Protein AF-A0A7S3YWV5-F1 (afdb_monomer_lite)

Sequence (181 aa):
GDDGHAASSSSSSSFVLQLGRQEANAVLLLGESLVFQAMMQPINAQLRNLHTWGVWREKADDAKTLALPLFTVQPSDYVTRIGEHMLSLVQQLEPHMADDDPASPSSAKEEGGMHNEPLYWLDKVANKVLDTLTADIEKIDDFSDKGKRQMSADVSYLLNVMKALDVDTGEKVPKLMKMLE

Organism: NCBI:txid91324

Radius of gyration: 24.18 Å; chains: 1; bounding box: 50×36×88 Å

InterPro domains:
  IPR019335 Conserved oligomeric Golgi complex subunit 7 [PF10191] (16-180)
  IPR019335 Conserved oligomeric Golgi complex subunit 7 [PTHR21443] (26-180)

Foldseek 3Di:
DDDPPDPPVVVVVVVVVVVVVVVVVVVVVVVVVVVLCVLCVLLCVLLPLVLPDCQQQDADPDVVVVVDDLVVAAADPSLVSVLVSLVVLCVVCVVQQPPPPVPDPVPPPDPVDDPSHSLVSSQVNLLVSLVSLQVSLVSNPNGYLSNLSNVLNSVVVSVVSCVVSVHDNPPSVVVNNVSSD

pLDDT: mean 81.95, std 17.04, range [36.44, 98.31]

Secondary structure (DSSP, 8-state):
----SSHHHHHHHHHHHHHHHHHHHHHHHHHHHHHHHHHHHHHHHHTTTGGG-GGGTPPPS-TTGGGS-GGGSPPPHHHHHHHHHHHHHHHHHHHHHS---TTSGGGS--TT-----HHHHHHHHHHHHHHHHHHHHTT-TT--HHHHHHHHHHHHHHHHHHHHTT---TTHHHHHHHTT-

Structure (mmCIF, N/CA/C/O backbone):
data_AF-A0A7S3YWV5-F1
#
_entry.id   AF-A0A7S3YWV5-F1
#
loop_
_atom_site.group_PDB
_atom_site.id
_atom_site.type_symbol
_atom_site.label_atom_id
_atom_site.label_alt_id
_atom_site.label_comp_id
_atom_site.label_asym_id
_atom_site.label_entity_id
_atom_site.label_seq_id
_atom_site.pdbx_PDB_ins_code
_atom_site.Cartn_x
_atom_site.Cartn_y
_atom_site.Cartn_z
_atom_site.occupancy
_atom_site.B_iso_or_equiv
_atom_site.auth_seq_id
_atom_site.auth_comp_id
_atom_site.auth_asym_id
_atom_site.auth_atom_id
_atom_site.pdbx_PDB_model_num
ATOM 1 N N . GLY A 1 1 ? 29.424 23.813 -61.363 1.00 36.44 1 GLY A N 1
ATOM 2 C CA . GLY A 1 1 ? 29.019 22.659 -60.545 1.00 36.44 1 GLY A CA 1
ATOM 3 C C . GLY A 1 1 ? 29.813 22.709 -59.267 1.00 36.44 1 GLY A C 1
ATOM 4 O O . GLY A 1 1 ? 30.902 23.256 -59.305 1.00 36.44 1 GLY A O 1
ATOM 5 N N . ASP A 1 2 ? 29.360 22.202 -58.140 1.00 48.50 2 ASP A N 1
ATOM 6 C CA . ASP A 1 2 ? 28.066 21.652 -57.731 1.00 48.50 2 ASP A CA 1
ATOM 7 C C . ASP A 1 2 ? 28.254 21.373 -56.229 1.00 48.50 2 ASP A C 1
ATOM 9 O O . ASP A 1 2 ? 28.785 20.333 -55.872 1.00 48.50 2 ASP A O 1
ATOM 13 N N . ASP A 1 3 ? 27.940 22.345 -55.366 1.00 48.31 3 ASP A N 1
ATOM 14 C CA . ASP A 1 3 ? 28.150 22.256 -53.906 1.00 48.31 3 ASP A CA 1
ATOM 15 C C . ASP A 1 3 ? 26.838 22.530 -53.141 1.00 48.31 3 ASP A C 1
ATOM 17 O O . ASP A 1 3 ? 26.805 23.238 -52.136 1.00 48.31 3 ASP A O 1
ATOM 21 N N . GLY A 1 4 ? 25.708 22.023 -53.650 1.00 48.19 4 GLY A N 1
ATOM 22 C CA . GLY A 1 4 ? 24.369 22.357 -53.139 1.00 48.19 4 GLY A CA 1
ATOM 23 C C . GLY A 1 4 ? 23.571 21.225 -52.484 1.00 48.19 4 GLY A C 1
ATOM 24 O O . GLY A 1 4 ? 22.406 21.448 -52.163 1.00 48.19 4 GLY A O 1
ATOM 25 N N . HIS A 1 5 ? 24.102 20.006 -52.325 1.00 50.00 5 HIS A N 1
ATOM 26 C CA . HIS A 1 5 ? 23.267 18.826 -51.998 1.00 50.00 5 HIS A CA 1
ATOM 27 C C . HIS A 1 5 ? 23.553 18.112 -50.663 1.00 50.00 5 HIS A C 1
ATOM 29 O O . HIS A 1 5 ? 22.824 17.189 -50.310 1.00 50.00 5 HIS A O 1
ATOM 35 N N . ALA A 1 6 ? 24.537 18.541 -49.866 1.00 52.22 6 ALA A N 1
ATOM 36 C CA . ALA A 1 6 ? 24.908 17.823 -48.635 1.00 52.22 6 ALA A CA 1
ATOM 37 C C . ALA A 1 6 ? 24.159 18.262 -47.352 1.00 52.22 6 ALA A C 1
ATOM 39 O O . ALA A 1 6 ? 24.124 17.515 -46.377 1.00 52.22 6 ALA A O 1
ATOM 40 N N . ALA A 1 7 ? 23.548 19.453 -47.316 1.00 51.56 7 ALA A N 1
ATOM 41 C CA . ALA A 1 7 ? 22.997 20.013 -46.071 1.00 51.56 7 ALA A CA 1
ATOM 42 C C . ALA A 1 7 ? 21.567 19.537 -45.725 1.00 51.56 7 ALA A C 1
ATOM 44 O O . ALA A 1 7 ? 21.201 19.472 -44.551 1.00 51.56 7 ALA A O 1
ATOM 45 N N . SER A 1 8 ? 20.750 19.169 -46.717 1.00 53.62 8 SER A N 1
ATOM 46 C CA . SER A 1 8 ? 19.337 18.794 -46.524 1.00 53.62 8 SER A CA 1
ATOM 47 C C . SER A 1 8 ? 19.133 17.348 -46.046 1.00 53.62 8 SER A C 1
ATOM 49 O O . SER A 1 8 ? 18.167 17.057 -45.333 1.00 53.62 8 SER A O 1
ATOM 51 N N . SER A 1 9 ? 20.058 16.442 -46.375 1.00 55.47 9 SER A N 1
ATOM 52 C CA . SER A 1 9 ? 20.012 15.026 -45.978 1.00 55.47 9 SER A CA 1
ATOM 53 C C . SER A 1 9 ? 20.386 14.808 -44.505 1.00 55.47 9 SER A C 1
ATOM 55 O O . SER A 1 9 ? 19.787 13.960 -43.841 1.00 55.47 9 SER A O 1
ATOM 57 N N . SER A 1 10 ? 21.302 15.621 -43.967 1.00 57.91 10 SER A N 1
ATOM 58 C CA . SER A 1 10 ? 21.723 15.592 -42.557 1.00 57.91 10 SER A CA 1
ATOM 59 C C . SER A 1 10 ? 20.602 16.034 -41.604 1.00 57.91 10 SER A C 1
ATOM 61 O O . SER A 1 10 ? 20.311 15.351 -40.623 1.00 57.91 10 SER A O 1
ATOM 63 N N . SER A 1 11 ? 19.893 17.122 -41.933 1.00 61.94 11 SER A N 1
ATOM 64 C CA . SER A 1 11 ? 18.782 17.627 -41.112 1.00 61.94 11 SER A CA 1
ATOM 65 C C . SER A 1 11 ? 17.575 16.682 -41.109 1.00 61.94 11 SER A C 1
ATOM 67 O O . SER A 1 11 ? 16.984 16.454 -40.055 1.00 61.94 11 SER A O 1
ATOM 69 N N . SER A 1 12 ? 17.258 16.071 -42.255 1.00 64.38 12 SER A N 1
ATOM 70 C CA . SER A 1 12 ? 16.151 15.110 -42.365 1.00 64.38 12 SER A CA 1
ATOM 71 C C . SER A 1 12 ? 16.456 13.796 -41.638 1.00 64.38 12 SER A C 1
ATOM 73 O O . SER A 1 12 ? 15.596 13.266 -40.943 1.00 64.38 12 SER A O 1
ATOM 75 N N . SER A 1 13 ? 17.695 13.297 -41.730 1.00 65.56 13 SER A N 1
ATOM 76 C CA . SER A 1 13 ? 18.131 12.093 -41.004 1.00 65.56 13 SER A CA 1
ATOM 77 C C . SER A 1 13 ? 18.166 12.324 -39.492 1.00 65.56 13 SER A C 1
ATOM 79 O O . SER A 1 13 ? 17.700 11.480 -38.733 1.00 65.56 13 SER A O 1
ATOM 81 N N . SER A 1 14 ? 18.644 13.494 -39.054 1.00 72.44 14 SER A N 1
ATOM 82 C CA . SER A 1 14 ? 18.616 13.908 -37.646 1.00 72.44 14 SER A CA 1
ATOM 83 C C . SER A 1 14 ? 17.184 13.970 -37.100 1.00 72.44 14 SER A C 1
ATOM 85 O O . SER A 1 14 ? 16.907 13.435 -36.030 1.00 72.44 14 SER A O 1
ATOM 87 N N . PHE A 1 15 ? 16.244 14.522 -37.876 1.00 76.25 15 PHE A N 1
ATOM 88 C CA . PHE A 1 15 ? 14.828 14.571 -37.508 1.00 76.25 15 PHE A CA 1
ATOM 89 C C . PHE A 1 15 ? 14.182 13.178 -37.423 1.00 76.25 15 PHE A C 1
ATOM 91 O O . PHE A 1 15 ? 13.481 12.891 -36.457 1.00 76.25 15 PHE A O 1
ATOM 98 N N . VAL A 1 16 ? 14.440 12.288 -38.389 1.00 80.75 16 VAL A N 1
ATOM 99 C CA . VAL A 1 16 ? 13.911 10.910 -38.375 1.00 80.75 16 VAL A CA 1
ATOM 100 C C . VAL A 1 16 ? 14.456 10.114 -37.187 1.00 80.75 16 VAL A C 1
ATOM 102 O O . VAL A 1 16 ? 13.693 9.415 -36.524 1.00 80.75 16 VAL A O 1
ATOM 105 N N . LEU A 1 17 ? 15.747 10.249 -36.869 1.00 85.12 17 LEU A N 1
ATOM 106 C CA . LEU A 1 17 ? 16.345 9.612 -35.692 1.00 85.12 17 LEU A CA 1
ATOM 107 C C . LEU A 1 17 ? 15.804 10.200 -34.383 1.00 85.12 17 LEU A C 1
ATOM 109 O O . LEU A 1 17 ? 15.561 9.458 -33.434 1.00 85.12 17 LEU A O 1
ATOM 113 N N . GLN A 1 18 ? 15.562 11.512 -34.330 1.00 85.12 18 GLN A N 1
ATOM 114 C CA . GLN A 1 18 ? 14.954 12.164 -33.173 1.00 85.12 18 GLN A CA 1
ATOM 115 C C . GLN A 1 18 ? 13.512 11.695 -32.944 1.00 85.12 18 GLN A C 1
ATOM 117 O O . GLN A 1 18 ? 13.155 11.394 -31.805 1.00 85.12 18 GLN A O 1
ATOM 122 N N . LEU A 1 19 ? 12.708 11.596 -34.007 1.00 87.50 19 LEU A N 1
ATOM 123 C CA . LEU A 1 19 ? 11.349 11.059 -33.937 1.00 87.50 19 LEU A CA 1
ATOM 124 C C . LEU A 1 19 ? 11.365 9.587 -33.509 1.00 87.50 19 LEU A C 1
ATOM 126 O O . LEU A 1 19 ? 10.651 9.214 -32.586 1.00 87.50 19 LEU A O 1
ATOM 130 N N . GLY A 1 20 ? 12.235 8.767 -34.107 1.00 86.44 20 GLY A N 1
ATOM 131 C CA . GLY A 1 20 ? 12.405 7.366 -33.715 1.00 86.44 20 GLY A CA 1
ATOM 132 C C . GLY A 1 20 ? 12.775 7.207 -32.237 1.00 86.44 20 GLY A C 1
ATOM 133 O O . GLY A 1 20 ? 12.186 6.380 -31.545 1.00 86.44 20 GLY A O 1
ATOM 134 N N . ARG A 1 21 ? 13.684 8.045 -31.721 1.00 86.31 21 ARG A N 1
ATOM 135 C CA . ARG A 1 21 ? 14.036 8.074 -30.293 1.00 86.31 21 ARG A CA 1
ATOM 136 C C . ARG A 1 21 ? 12.849 8.475 -29.416 1.00 86.31 21 ARG A C 1
ATOM 138 O O . ARG A 1 21 ? 12.651 7.892 -2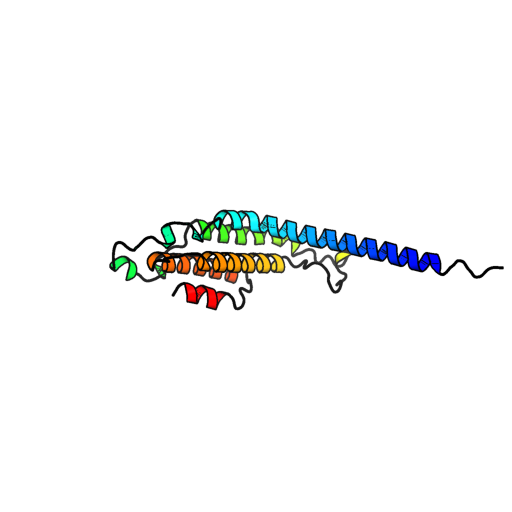8.357 1.00 86.31 21 ARG A O 1
ATOM 145 N N . GLN A 1 22 ? 12.064 9.463 -29.838 1.00 86.44 22 GLN A N 1
ATOM 146 C CA . GLN A 1 22 ? 10.885 9.904 -29.094 1.00 86.44 22 GLN A CA 1
ATOM 147 C C . GLN A 1 22 ? 9.833 8.793 -28.984 1.00 86.44 22 GLN A C 1
ATOM 149 O O . GLN A 1 22 ? 9.332 8.542 -27.890 1.00 86.44 22 GLN A O 1
ATOM 154 N N . GLU A 1 23 ? 9.535 8.108 -30.088 1.00 87.94 23 GLU A N 1
ATOM 155 C CA . GLU A 1 23 ? 8.579 6.996 -30.104 1.00 87.94 23 GLU A CA 1
ATOM 156 C C . GLU A 1 23 ? 9.089 5.798 -29.291 1.00 87.94 23 GLU A C 1
ATOM 158 O O . GLU A 1 23 ? 8.336 5.208 -28.519 1.00 87.94 23 GLU A O 1
ATOM 163 N N . ALA A 1 24 ? 10.384 5.473 -29.382 1.00 86.06 24 ALA A N 1
ATOM 164 C CA . ALA A 1 24 ? 10.992 4.432 -28.555 1.00 86.06 24 ALA A CA 1
ATOM 165 C C . ALA A 1 24 ? 10.857 4.746 -27.054 1.00 86.06 24 ALA A C 1
ATOM 167 O O . ALA A 1 24 ? 10.421 3.893 -26.283 1.00 86.06 24 ALA A O 1
ATOM 168 N N . ASN A 1 25 ? 11.130 5.990 -26.648 1.00 85.25 25 ASN A N 1
ATOM 169 C CA . ASN A 1 25 ? 10.944 6.430 -25.264 1.00 85.25 25 ASN A CA 1
ATOM 170 C C . ASN A 1 25 ? 9.477 6.344 -24.823 1.00 85.25 25 ASN A C 1
ATOM 172 O O . ASN A 1 25 ? 9.199 5.954 -23.691 1.00 85.25 25 ASN A O 1
ATOM 176 N N . ALA A 1 26 ? 8.527 6.666 -25.704 1.00 86.00 26 ALA A N 1
ATOM 177 C CA . ALA A 1 26 ? 7.107 6.519 -25.401 1.00 86.00 26 ALA A CA 1
ATOM 178 C C . ALA A 1 26 ? 6.730 5.050 -25.145 1.00 86.00 26 ALA A C 1
ATOM 180 O O . ALA A 1 26 ? 6.020 4.755 -24.183 1.00 86.00 26 ALA A O 1
ATOM 181 N N . VAL A 1 27 ? 7.243 4.120 -25.956 1.00 90.12 27 VAL A N 1
ATOM 182 C CA . VAL A 1 27 ? 7.042 2.676 -25.757 1.00 90.12 27 VAL A CA 1
ATOM 183 C C . VAL A 1 27 ? 7.662 2.202 -24.441 1.00 90.12 27 VAL A C 1
ATOM 185 O O . VAL A 1 27 ? 7.019 1.437 -23.723 1.00 90.12 27 VAL A O 1
ATOM 188 N N . LEU A 1 28 ? 8.856 2.684 -24.085 1.00 87.62 28 LEU A N 1
ATOM 189 C CA . LEU A 1 28 ? 9.501 2.361 -22.807 1.00 87.62 28 LEU A CA 1
ATOM 190 C C . LEU A 1 28 ? 8.642 2.802 -21.615 1.00 87.62 28 LEU A C 1
ATOM 192 O O . LEU A 1 28 ? 8.338 1.988 -20.745 1.00 87.62 28 LEU A O 1
ATOM 196 N N . LEU A 1 29 ? 8.153 4.045 -21.618 1.00 87.38 29 LEU A N 1
ATOM 197 C CA . LEU A 1 29 ? 7.278 4.565 -20.558 1.00 87.38 29 LEU A CA 1
ATOM 198 C C . LEU A 1 29 ? 5.952 3.792 -20.454 1.00 87.38 29 LEU A C 1
ATOM 200 O O . LEU A 1 29 ? 5.434 3.570 -19.355 1.00 87.38 29 LEU A O 1
ATOM 204 N N . LEU A 1 30 ? 5.388 3.359 -21.587 1.00 92.00 30 LEU A N 1
ATOM 205 C CA . LEU A 1 30 ? 4.200 2.501 -21.602 1.00 92.00 30 LEU A CA 1
ATOM 206 C C . LEU A 1 30 ? 4.495 1.119 -21.012 1.00 92.00 30 LEU A C 1
ATOM 208 O O . LEU A 1 30 ? 3.689 0.614 -20.231 1.00 92.00 30 LEU A O 1
ATOM 212 N N . GLY A 1 31 ? 5.646 0.534 -21.348 1.00 91.06 31 GLY A N 1
ATOM 213 C CA . GLY A 1 31 ? 6.120 -0.724 -20.778 1.00 91.06 31 GLY A CA 1
ATOM 214 C C . GLY A 1 31 ? 6.265 -0.637 -19.261 1.00 91.06 31 GLY A C 1
ATOM 215 O O . GLY A 1 31 ? 5.699 -1.459 -18.543 1.00 91.06 31 GLY A O 1
ATOM 216 N N . GLU A 1 32 ? 6.920 0.410 -18.759 1.00 88.88 32 GLU A N 1
ATOM 217 C CA . GLU A 1 32 ? 7.053 0.652 -17.321 1.00 88.88 32 GLU A CA 1
ATOM 218 C C . GLU A 1 32 ? 5.694 0.786 -16.620 1.00 88.88 32 GLU A C 1
ATOM 220 O O . GLU A 1 32 ? 5.470 0.220 -15.547 1.00 88.88 32 GLU A O 1
ATOM 225 N N . SER A 1 33 ? 4.765 1.533 -17.222 1.00 92.31 33 SER A N 1
ATOM 226 C CA . SER A 1 33 ? 3.418 1.697 -16.675 1.00 92.31 33 SER A CA 1
ATOM 227 C C . SER A 1 33 ? 2.666 0.369 -16.633 1.00 92.31 33 SER A C 1
ATOM 229 O O . SER A 1 33 ? 2.000 0.070 -15.642 1.00 92.31 33 SER A O 1
ATOM 231 N N . LEU A 1 34 ? 2.802 -0.460 -17.669 1.00 95.25 34 LEU A N 1
ATOM 232 C CA . LEU A 1 34 ? 2.168 -1.772 -17.732 1.00 95.25 34 LEU A CA 1
ATOM 233 C C . LEU A 1 34 ? 2.720 -2.723 -16.664 1.00 95.25 34 LEU A C 1
ATOM 235 O O . LEU A 1 34 ? 1.936 -3.364 -15.965 1.00 95.25 34 LEU A O 1
ATOM 239 N N . VAL A 1 35 ? 4.045 -2.777 -16.496 1.00 93.19 35 VAL A N 1
ATOM 240 C CA . VAL A 1 35 ? 4.701 -3.571 -15.443 1.00 93.19 35 VAL A CA 1
ATOM 241 C C . VAL A 1 35 ? 4.207 -3.128 -14.069 1.00 93.19 35 VAL A C 1
ATOM 243 O O . VAL A 1 35 ? 3.748 -3.954 -13.278 1.00 93.19 35 VAL A O 1
ATOM 246 N N . PHE A 1 36 ? 4.192 -1.817 -13.816 1.00 95.00 36 PHE A N 1
ATOM 247 C CA . PHE A 1 36 ? 3.668 -1.265 -12.571 1.00 95.00 36 PHE A CA 1
ATOM 248 C C . PHE A 1 36 ? 2.213 -1.676 -12.313 1.00 95.00 36 PHE A C 1
ATOM 250 O O . PHE A 1 36 ? 1.856 -2.105 -11.215 1.00 95.00 36 PHE A O 1
ATOM 257 N N . GLN A 1 37 ? 1.355 -1.538 -13.326 1.00 96.12 37 GLN A N 1
ATOM 258 C CA . GLN A 1 37 ? -0.062 -1.878 -13.229 1.00 96.12 37 GLN A CA 1
ATOM 259 C C . GLN A 1 37 ? -0.266 -3.366 -12.951 1.00 96.12 37 GLN A C 1
ATOM 261 O O . GLN A 1 37 ? -1.123 -3.709 -12.137 1.00 96.12 37 GLN A O 1
ATOM 266 N N . ALA A 1 38 ? 0.529 -4.235 -13.580 1.00 96.25 38 ALA A N 1
ATOM 267 C CA . ALA A 1 38 ? 0.500 -5.670 -13.337 1.00 96.25 38 ALA A CA 1
ATOM 268 C C . ALA A 1 38 ? 0.883 -6.000 -11.886 1.00 96.25 38 ALA A C 1
ATOM 270 O O . ALA A 1 38 ? 0.140 -6.712 -11.212 1.00 96.25 38 ALA A O 1
ATOM 271 N N . MET A 1 39 ? 1.968 -5.411 -11.368 1.00 97.00 39 MET A N 1
ATOM 272 C CA . MET A 1 39 ? 2.391 -5.582 -9.970 1.00 97.00 39 MET A CA 1
ATOM 273 C C . MET A 1 39 ? 1.333 -5.088 -8.976 1.00 97.00 39 MET A C 1
ATOM 275 O O . MET A 1 39 ? 1.092 -5.729 -7.953 1.00 97.00 39 MET A O 1
ATOM 279 N N . MET A 1 40 ? 0.673 -3.969 -9.287 1.00 97.81 40 MET A N 1
ATOM 280 C CA . MET A 1 40 ? -0.367 -3.370 -8.449 1.00 97.81 40 MET A CA 1
ATOM 281 C C . MET A 1 40 ? -1.722 -4.080 -8.536 1.00 97.81 40 MET A C 1
ATOM 283 O O . MET A 1 40 ? -2.579 -3.837 -7.687 1.00 97.81 40 MET A O 1
ATOM 287 N N . GLN A 1 41 ? -1.970 -4.928 -9.537 1.00 97.50 41 GLN A N 1
ATOM 288 C CA . GLN A 1 41 ? -3.301 -5.497 -9.769 1.00 97.50 41 GLN A CA 1
ATOM 289 C C . GLN A 1 41 ? -3.817 -6.324 -8.572 1.00 97.50 41 GLN A C 1
ATOM 291 O O . GLN A 1 41 ? -4.946 -6.054 -8.141 1.00 97.50 41 GLN A O 1
ATOM 296 N N . PRO A 1 42 ? -3.037 -7.250 -7.973 1.00 97.62 42 PRO A N 1
ATOM 297 C CA . PRO A 1 42 ? -3.508 -8.038 -6.832 1.00 97.62 42 PRO A CA 1
ATOM 298 C C . PRO A 1 42 ? -3.774 -7.174 -5.596 1.00 97.62 42 PRO A C 1
ATOM 300 O O . PRO A 1 42 ? -4.765 -7.374 -4.895 1.00 97.62 42 PRO A O 1
ATOM 303 N N . ILE A 1 43 ? -2.940 -6.155 -5.378 1.00 97.75 43 ILE A N 1
ATOM 304 C CA . ILE A 1 43 ? -3.078 -5.186 -4.286 1.00 97.75 43 ILE A CA 1
ATOM 305 C C . ILE A 1 43 ? -4.363 -4.370 -4.463 1.00 97.75 43 ILE A C 1
ATOM 307 O O . ILE A 1 43 ? -5.179 -4.280 -3.548 1.00 97.75 43 ILE A O 1
ATOM 311 N N . ASN A 1 44 ? -4.589 -3.823 -5.660 1.00 97.25 44 ASN A N 1
ATOM 312 C CA . ASN A 1 44 ? -5.790 -3.050 -5.982 1.00 97.25 44 ASN A CA 1
ATOM 313 C C . ASN A 1 44 ? -7.070 -3.879 -5.820 1.00 97.25 44 ASN A C 1
ATOM 315 O O . ASN A 1 44 ? -8.128 -3.331 -5.518 1.00 97.25 44 ASN A O 1
ATOM 319 N N . ALA A 1 45 ? -6.997 -5.196 -6.028 1.00 96.94 45 ALA A N 1
ATOM 320 C CA . ALA A 1 45 ? -8.116 -6.087 -5.762 1.00 96.94 45 ALA A CA 1
ATOM 321 C C . ALA A 1 45 ? -8.425 -6.197 -4.259 1.00 96.94 45 ALA A C 1
ATOM 323 O O . ALA A 1 45 ? -9.602 -6.169 -3.903 1.00 96.94 45 ALA A O 1
ATOM 324 N N . GLN A 1 46 ? -7.406 -6.263 -3.390 1.00 97.44 46 GLN A N 1
ATOM 325 C CA . GLN A 1 46 ? -7.596 -6.280 -1.931 1.00 97.44 46 GLN A CA 1
ATOM 326 C C . GLN A 1 46 ? -8.093 -4.932 -1.390 1.00 97.44 46 GLN A C 1
ATOM 328 O O . GLN A 1 46 ? -8.942 -4.910 -0.508 1.00 97.44 46 GLN A O 1
ATOM 333 N N . LEU A 1 47 ? -7.610 -3.808 -1.929 1.00 95.94 47 LEU A N 1
ATOM 334 C CA . LEU A 1 47 ? -7.978 -2.455 -1.477 1.00 95.94 47 LEU A CA 1
ATOM 335 C C . LEU A 1 47 ? -9.272 -1.919 -2.109 1.00 95.94 47 LEU A C 1
ATOM 337 O O . LEU A 1 47 ? -9.665 -0.778 -1.870 1.00 95.94 47 LEU A O 1
ATOM 341 N N . ARG A 1 48 ? -9.946 -2.709 -2.950 1.00 95.31 48 ARG A N 1
ATOM 342 C CA . ARG A 1 48 ? -11.088 -2.228 -3.729 1.00 95.31 48 ARG A CA 1
ATOM 343 C C . ARG A 1 48 ? -12.208 -1.724 -2.818 1.00 95.31 48 ARG A C 1
ATOM 345 O O . ARG A 1 48 ? -12.826 -2.495 -2.085 1.00 95.31 48 ARG A O 1
ATOM 352 N N . ASN A 1 49 ? -12.530 -0.439 -2.971 1.00 93.81 49 ASN A N 1
ATOM 353 C CA . ASN A 1 49 ? -13.575 0.249 -2.213 1.00 93.81 49 ASN A CA 1
ATOM 354 C C . ASN A 1 49 ? -13.403 0.085 -0.696 1.00 93.81 49 ASN A C 1
ATOM 356 O O . ASN A 1 49 ? -14.401 -0.028 0.017 1.00 93.81 49 ASN A O 1
ATOM 360 N N . LEU A 1 50 ? -12.161 0.060 -0.203 1.00 95.56 50 LEU A N 1
ATOM 361 C CA . LEU A 1 50 ? -11.864 -0.173 1.209 1.00 95.56 50 LEU A CA 1
ATOM 362 C C . LEU A 1 50 ? -12.656 0.768 2.126 1.00 95.56 50 LEU A C 1
ATOM 364 O O . LEU A 1 50 ? -13.224 0.324 3.119 1.00 95.56 50 LEU A O 1
ATOM 368 N N . HIS A 1 51 ? -12.802 2.037 1.741 1.00 95.19 51 HIS A N 1
ATOM 369 C CA . HIS A 1 51 ? -13.546 3.044 2.502 1.00 95.19 51 HIS A CA 1
ATOM 370 C C . HIS A 1 51 ? -15.046 2.736 2.697 1.00 95.19 51 HIS A C 1
ATOM 372 O O . HIS A 1 51 ? -15.704 3.324 3.557 1.00 95.19 51 HIS A O 1
ATOM 378 N N . THR A 1 52 ? -15.604 1.813 1.906 1.00 95.44 52 THR A N 1
ATOM 379 C CA . THR A 1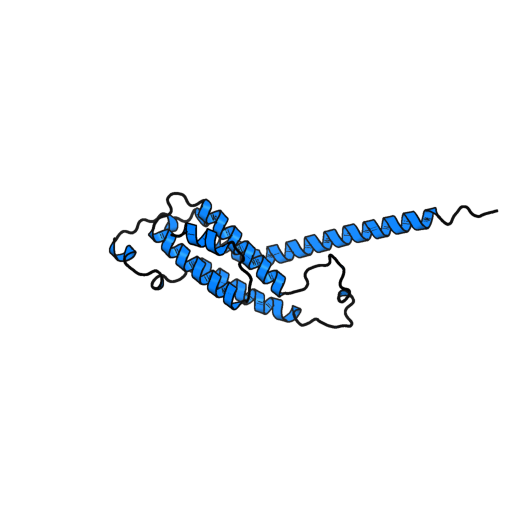 52 ? -17.020 1.412 1.968 1.00 95.44 52 THR A CA 1
ATOM 380 C C . THR A 1 52 ? -17.281 0.238 2.911 1.00 95.44 52 THR A C 1
ATOM 382 O O . THR A 1 52 ? -18.440 -0.098 3.155 1.00 95.44 52 THR A O 1
ATOM 385 N N . TRP A 1 53 ? -16.241 -0.417 3.437 1.00 94.88 53 TRP A N 1
ATOM 386 C CA . TRP A 1 53 ? -16.426 -1.609 4.260 1.00 94.88 53 TRP A CA 1
ATOM 387 C C . TRP A 1 53 ? -17.016 -1.251 5.628 1.00 94.88 53 TRP A C 1
ATOM 389 O O . TRP A 1 53 ? -16.513 -0.385 6.342 1.00 94.88 53 TRP A O 1
ATOM 399 N N . GLY A 1 54 ? -18.078 -1.961 6.021 1.00 91.44 54 GLY A N 1
ATOM 400 C CA . GLY A 1 54 ? -18.815 -1.672 7.256 1.00 91.44 54 GLY A CA 1
ATOM 401 C C . GLY A 1 54 ? -17.996 -1.841 8.539 1.00 91.44 54 GLY A C 1
ATOM 402 O O . GLY A 1 54 ? -18.293 -1.183 9.533 1.00 91.44 54 GLY A O 1
ATOM 403 N N . VAL A 1 55 ? -16.934 -2.656 8.508 1.00 90.50 55 VAL A N 1
ATOM 404 C CA . VAL A 1 55 ? -16.053 -2.918 9.661 1.00 90.50 55 VAL A CA 1
ATOM 405 C C . VAL A 1 55 ? -15.410 -1.643 10.223 1.00 90.50 55 VAL A C 1
ATOM 407 O O . VAL A 1 55 ? -15.188 -1.546 11.426 1.00 90.50 55 VAL A O 1
ATOM 410 N N . TRP A 1 56 ? -15.191 -0.620 9.388 1.00 93.81 56 TRP A N 1
ATOM 411 C CA . TRP A 1 56 ? -14.620 0.660 9.821 1.00 93.81 56 TRP A CA 1
ATOM 412 C C . TRP A 1 56 ? -15.606 1.537 10.596 1.00 93.81 56 TRP A C 1
ATOM 414 O O . TRP A 1 56 ? -15.191 2.426 11.333 1.00 93.81 56 TRP A O 1
ATOM 424 N N . ARG A 1 57 ? -16.910 1.294 10.435 1.00 91.62 57 ARG A N 1
ATOM 425 C CA . ARG A 1 57 ? -18.000 2.069 11.054 1.00 91.62 57 ARG A CA 1
ATOM 426 C C . ARG A 1 57 ? -18.695 1.298 12.176 1.00 91.62 57 ARG A C 1
ATOM 428 O O . ARG A 1 57 ? -19.562 1.833 12.865 1.00 91.62 57 ARG A O 1
ATOM 435 N N . GLU A 1 58 ? -18.328 0.033 12.366 1.00 86.38 58 GLU A N 1
ATOM 436 C CA . GLU A 1 58 ? -18.888 -0.819 13.403 1.00 86.38 58 GLU A CA 1
ATOM 437 C C . GLU A 1 58 ? -18.518 -0.265 14.783 1.00 86.38 58 GLU A C 1
ATOM 439 O O . GLU A 1 58 ? -17.344 -0.036 15.094 1.00 86.38 58 GLU A O 1
ATOM 444 N N . LYS A 1 59 ? -19.528 -0.016 15.617 1.00 80.38 59 LYS A N 1
ATOM 445 C CA . LYS A 1 59 ? -19.317 0.462 16.984 1.00 80.38 59 LYS A CA 1
ATOM 446 C C . LYS A 1 59 ? -18.860 -0.704 17.856 1.00 80.38 59 LYS A C 1
ATOM 448 O O . LYS A 1 59 ? -19.277 -1.839 17.655 1.00 80.38 59 LYS A O 1
ATOM 453 N N . ALA A 1 60 ? -17.990 -0.427 18.822 1.00 69.50 60 ALA A N 1
ATOM 454 C CA . ALA A 1 60 ? -17.644 -1.426 19.822 1.00 69.50 60 ALA A CA 1
ATOM 455 C C . ALA A 1 60 ? -18.865 -1.683 20.721 1.00 69.50 60 ALA A C 1
ATOM 457 O O . ALA A 1 60 ? -19.365 -0.744 21.337 1.00 69.50 60 ALA A O 1
ATOM 458 N N . ASP A 1 61 ? -19.311 -2.938 20.815 1.00 65.19 61 ASP A N 1
ATOM 459 C CA . ASP A 1 61 ? -20.407 -3.329 21.718 1.00 65.19 61 ASP A CA 1
ATOM 460 C C . ASP A 1 61 ? -19.998 -3.266 23.202 1.00 65.19 61 ASP A C 1
ATOM 462 O O . ASP A 1 61 ? -20.854 -3.150 24.073 1.00 65.19 61 ASP A O 1
ATOM 466 N N . ASP A 1 62 ? -18.692 -3.270 23.505 1.00 61.03 62 ASP A N 1
ATOM 467 C CA . ASP A 1 62 ? -18.182 -3.304 24.876 1.00 61.03 62 ASP A CA 1
ATOM 468 C C . ASP A 1 62 ? -16.987 -2.370 25.102 1.00 61.03 62 ASP A C 1
ATOM 470 O O . ASP A 1 62 ? -15.933 -2.512 24.475 1.00 61.03 62 ASP A O 1
ATOM 474 N N . ALA A 1 63 ? -17.075 -1.511 26.123 1.00 60.78 63 ALA A N 1
ATOM 475 C CA . ALA A 1 63 ? -15.970 -0.658 26.584 1.00 60.78 63 ALA A CA 1
ATOM 476 C C . ALA A 1 63 ? -14.696 -1.450 26.958 1.00 60.78 63 ALA A C 1
ATOM 478 O O . ALA A 1 63 ? -13.589 -0.918 26.906 1.00 60.78 63 ALA A O 1
ATOM 479 N N . LYS A 1 64 ? -14.829 -2.743 27.289 1.00 60.50 64 LYS A N 1
ATOM 480 C CA . LYS A 1 64 ? -13.697 -3.643 27.568 1.00 60.50 64 LYS A CA 1
ATOM 481 C C . LYS A 1 64 ? -12.868 -3.964 26.325 1.00 60.50 64 LYS A C 1
ATOM 483 O O . LYS A 1 64 ? -11.654 -4.089 26.441 1.00 60.50 64 LYS A O 1
ATOM 488 N N . THR A 1 65 ? -13.485 -4.049 25.146 1.00 60.38 65 THR A N 1
ATOM 489 C CA . THR A 1 65 ? -12.747 -4.270 23.887 1.00 60.38 65 THR A CA 1
ATOM 490 C C . THR A 1 65 ? -11.913 -3.047 23.507 1.00 60.38 65 THR A C 1
ATOM 492 O O . THR A 1 65 ? -10.794 -3.186 23.020 1.00 60.38 65 THR A O 1
ATOM 495 N N . LEU A 1 66 ? -12.388 -1.848 23.861 1.00 61.91 66 LEU A N 1
ATOM 496 C CA . LEU A 1 66 ? -11.627 -0.605 23.744 1.00 61.91 66 LEU A CA 1
ATOM 497 C C . LEU A 1 66 ? -10.557 -0.434 24.846 1.00 61.91 66 LEU 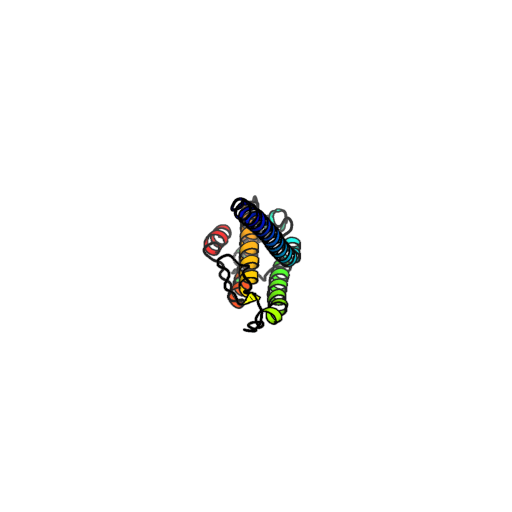A C 1
ATOM 499 O O . LEU A 1 66 ? -9.694 0.433 24.738 1.00 61.91 66 LEU A O 1
ATOM 503 N N . ALA A 1 67 ? -10.539 -1.252 25.894 1.00 62.53 67 ALA A N 1
ATOM 504 C CA . ALA A 1 67 ? -9.466 -1.217 26.893 1.00 62.53 67 ALA A CA 1
ATOM 505 C C . ALA A 1 67 ? -8.274 -2.116 26.518 1.00 62.53 67 ALA A C 1
ATOM 507 O O . ALA A 1 67 ? -7.226 -2.043 27.160 1.00 62.53 67 ALA A O 1
ATOM 508 N N . LEU A 1 68 ? -8.421 -2.962 25.490 1.00 66.19 68 LEU A N 1
ATOM 509 C CA . LEU A 1 68 ? -7.348 -3.845 25.057 1.00 66.19 68 LEU A CA 1
ATOM 510 C C . LEU A 1 68 ? -6.279 -3.068 24.271 1.00 66.19 68 LEU A C 1
ATOM 512 O O . LEU A 1 68 ? -6.618 -2.223 23.433 1.00 66.19 68 LEU A O 1
ATOM 516 N N . PRO A 1 69 ? -4.991 -3.349 24.513 1.00 65.88 69 PRO A N 1
ATOM 517 C CA . PRO A 1 69 ? -3.905 -2.743 23.755 1.00 65.88 69 PRO A CA 1
ATOM 518 C C . PRO A 1 69 ? -3.919 -3.156 22.276 1.00 65.88 69 PRO A C 1
ATOM 520 O O . PRO A 1 69 ? -4.280 -4.291 21.958 1.00 65.88 69 PRO A O 1
ATOM 523 N N . LEU A 1 70 ? -3.436 -2.285 21.377 1.00 62.44 70 LEU A N 1
ATOM 524 C CA . LEU A 1 70 ? -3.371 -2.559 19.929 1.00 62.44 70 LEU A CA 1
ATOM 525 C C . LEU A 1 70 ? -2.621 -3.851 19.577 1.00 62.44 70 LEU A C 1
ATOM 527 O O . LEU A 1 70 ? -2.998 -4.520 18.627 1.00 62.44 70 LEU A O 1
ATOM 531 N N . PHE A 1 71 ? -1.607 -4.243 20.354 1.00 61.38 71 PHE A N 1
ATOM 532 C CA . PHE A 1 71 ? -0.836 -5.469 20.106 1.00 61.38 71 PHE A CA 1
ATOM 533 C C . PHE A 1 71 ? -1.651 -6.767 20.231 1.00 61.38 71 PHE A C 1
ATOM 535 O O . PHE A 1 71 ? -1.162 -7.838 19.882 1.00 61.38 71 PHE A O 1
ATOM 542 N N . THR A 1 72 ? -2.884 -6.694 20.737 1.00 71.75 72 THR A N 1
ATOM 543 C CA . THR A 1 72 ? -3.814 -7.834 20.758 1.00 71.75 72 THR A CA 1
ATOM 544 C C . THR A 1 72 ? -4.569 -8.007 19.440 1.00 71.75 72 THR A C 1
ATOM 546 O O . THR A 1 72 ? -5.086 -9.091 19.173 1.00 71.75 72 THR A O 1
ATOM 549 N N . VAL A 1 73 ? -4.610 -6.966 18.605 1.00 83.94 73 VAL A N 1
ATOM 550 C CA . VAL A 1 73 ? -5.309 -6.959 17.322 1.00 83.94 73 VAL A CA 1
ATOM 551 C C . VAL A 1 73 ? -4.395 -7.559 16.258 1.00 83.94 73 VAL A C 1
ATOM 553 O O . VAL A 1 73 ? -3.282 -7.086 16.039 1.00 83.94 73 VAL A O 1
ATOM 556 N N . GLN A 1 74 ? -4.858 -8.631 15.621 1.00 91.06 74 GLN A N 1
ATOM 557 C CA . GLN A 1 74 ? -4.154 -9.250 14.501 1.00 91.06 74 GLN A CA 1
ATOM 558 C C . GLN A 1 74 ? -4.457 -8.494 13.200 1.00 91.06 74 GLN A C 1
ATOM 560 O O . GLN A 1 74 ? -5.555 -7.944 13.070 1.00 91.06 74 GLN A O 1
ATOM 565 N N . PRO A 1 75 ? -3.516 -8.471 12.239 1.00 94.88 75 PRO A N 1
ATOM 566 C CA . PRO A 1 75 ? -3.770 -7.889 10.930 1.00 94.88 75 PRO A CA 1
ATOM 567 C C . PRO A 1 75 ? -4.883 -8.649 10.198 1.00 94.88 75 PRO A C 1
ATOM 569 O O . PRO A 1 75 ? -4.956 -9.877 10.252 1.00 94.88 75 PRO A O 1
ATOM 572 N N . SER A 1 76 ? -5.735 -7.910 9.496 1.00 95.62 76 SER A N 1
ATOM 573 C CA . SER A 1 76 ? -6.826 -8.441 8.681 1.00 95.62 76 SER A CA 1
ATOM 574 C C . SER A 1 76 ? -6.321 -9.253 7.476 1.00 95.62 76 SER A C 1
ATOM 576 O O . SER A 1 76 ? -5.290 -8.945 6.880 1.00 95.62 76 SER A O 1
ATOM 578 N N . ASP A 1 77 ? -7.110 -10.223 7.008 1.00 96.81 77 ASP A N 1
ATOM 579 C CA . ASP A 1 77 ? -6.735 -11.093 5.877 1.00 96.81 77 ASP A CA 1
ATOM 580 C C . ASP A 1 77 ? -6.383 -10.341 4.580 1.00 96.81 77 ASP A C 1
ATOM 582 O O . ASP A 1 77 ? -5.546 -10.784 3.794 1.00 96.81 77 ASP A O 1
ATOM 586 N N . TYR A 1 78 ? -7.038 -9.209 4.303 1.00 97.31 78 TYR A N 1
ATOM 587 C CA . TYR A 1 78 ? -6.750 -8.443 3.086 1.00 97.31 78 TYR A CA 1
ATOM 588 C C . TYR A 1 78 ? -5.332 -7.861 3.119 1.00 97.31 78 TYR A C 1
ATOM 590 O O . TYR A 1 78 ? -4.670 -7.788 2.085 1.00 97.31 78 TYR A O 1
ATOM 598 N N . VAL A 1 79 ? -4.865 -7.455 4.304 1.00 97.12 79 VAL A N 1
ATOM 599 C CA . VAL A 1 79 ? -3.580 -6.785 4.462 1.00 97.12 79 VAL A CA 1
ATOM 600 C C . VAL A 1 79 ? -2.433 -7.790 4.524 1.00 97.12 79 VAL A C 1
ATOM 602 O O . VAL A 1 79 ? -1.369 -7.534 3.960 1.00 97.12 79 VAL A O 1
ATOM 605 N N . THR A 1 80 ? -2.667 -8.973 5.100 1.00 97.75 80 THR A N 1
ATOM 606 C CA . THR A 1 80 ? -1.703 -10.080 5.057 1.00 97.75 80 THR A CA 1
ATOM 607 C C . THR A 1 80 ? -1.471 -10.545 3.623 1.00 97.75 80 THR A C 1
ATOM 609 O O . THR A 1 80 ? -0.322 -10.661 3.209 1.00 97.75 80 THR A O 1
ATOM 612 N N . ARG A 1 81 ? -2.527 -10.657 2.804 1.00 98.31 81 ARG A N 1
ATOM 613 C CA . ARG A 1 81 ? -2.410 -10.957 1.363 1.00 98.31 81 ARG A CA 1
ATOM 614 C C . ARG A 1 81 ? -1.623 -9.907 0.583 1.00 98.31 81 ARG A C 1
ATOM 616 O O . ARG A 1 81 ? -0.900 -10.256 -0.346 1.00 98.31 81 ARG A O 1
ATOM 623 N N . ILE A 1 82 ? -1.761 -8.623 0.931 1.00 98.25 82 ILE A N 1
ATOM 624 C CA . ILE A 1 82 ? -0.934 -7.563 0.331 1.00 98.25 82 ILE A CA 1
ATOM 625 C C . ILE A 1 82 ? 0.537 -7.786 0.701 1.00 98.25 82 ILE A C 1
ATOM 627 O O . ILE A 1 82 ? 1.388 -7.754 -0.185 1.00 98.25 82 ILE A O 1
ATOM 631 N N . GLY A 1 83 ? 0.833 -8.056 1.976 1.00 97.50 83 GLY A N 1
ATOM 632 C CA . GLY A 1 83 ? 2.194 -8.335 2.438 1.00 97.50 83 GLY A CA 1
ATOM 633 C C . GLY A 1 83 ? 2.819 -9.561 1.763 1.00 97.50 83 GLY A C 1
ATOM 634 O O . GLY A 1 83 ? 3.941 -9.488 1.269 1.00 97.50 83 GLY A O 1
ATOM 635 N N . GLU A 1 84 ? 2.072 -10.661 1.665 1.00 97.62 84 GLU A N 1
ATOM 636 C CA . GLU A 1 84 ? 2.479 -11.883 0.959 1.00 97.62 84 GLU A CA 1
ATOM 637 C C . GLU A 1 84 ? 2.766 -11.622 -0.522 1.00 97.62 84 GLU A C 1
ATOM 639 O O . GLU A 1 84 ? 3.783 -12.074 -1.050 1.00 97.62 84 GLU A O 1
ATOM 644 N N . HIS A 1 85 ? 1.907 -10.849 -1.192 1.00 97.94 85 HIS A N 1
ATOM 645 C CA . HIS A 1 85 ? 2.132 -10.463 -2.582 1.00 97.94 85 HIS A CA 1
ATOM 646 C C . HIS A 1 85 ? 3.408 -9.632 -2.733 1.00 97.94 85 HIS A C 1
ATOM 648 O O . HIS A 1 85 ? 4.218 -9.932 -3.606 1.00 97.94 85 HIS A O 1
ATOM 654 N N . MET A 1 86 ? 3.640 -8.646 -1.860 1.00 96.44 86 MET A N 1
ATOM 655 C CA . MET A 1 86 ? 4.872 -7.845 -1.878 1.00 96.44 86 MET A CA 1
ATOM 656 C C . MET A 1 86 ? 6.125 -8.710 -1.687 1.00 96.44 86 MET A C 1
ATOM 658 O O . MET A 1 86 ? 7.092 -8.539 -2.422 1.00 96.44 86 MET A O 1
ATOM 662 N N . LEU A 1 87 ? 6.094 -9.689 -0.778 1.00 95.31 87 LEU A N 1
ATOM 663 C CA . LEU A 1 87 ? 7.181 -10.661 -0.610 1.00 95.31 87 LEU A CA 1
ATOM 664 C C . LEU A 1 87 ? 7.384 -11.523 -1.866 1.00 95.31 87 LEU A C 1
ATOM 666 O O . LEU A 1 87 ? 8.517 -11.818 -2.240 1.00 95.31 87 LEU A O 1
ATOM 670 N N . SER A 1 88 ? 6.302 -11.904 -2.549 1.00 95.88 88 SER A N 1
ATOM 671 C CA . SER A 1 88 ? 6.389 -12.660 -3.804 1.00 95.88 88 SER A CA 1
ATOM 672 C C . SER A 1 88 ? 6.980 -11.839 -4.954 1.00 95.88 88 SER A C 1
ATOM 674 O O . SER A 1 88 ? 7.659 -12.402 -5.811 1.00 95.88 88 SER A O 1
ATOM 676 N N . LEU A 1 89 ? 6.758 -10.518 -4.969 1.00 95.00 89 LEU A N 1
ATOM 677 C CA . LEU A 1 89 ? 7.352 -9.628 -5.967 1.00 95.00 89 LEU A CA 1
ATOM 678 C C . LEU A 1 89 ? 8.875 -9.609 -5.840 1.00 95.00 89 LEU A C 1
ATOM 680 O O . LEU A 1 89 ? 9.545 -9.638 -6.863 1.00 95.00 89 LEU A O 1
ATOM 684 N N . VAL A 1 90 ? 9.424 -9.639 -4.621 1.00 91.94 90 VAL A N 1
ATOM 685 C CA . VAL A 1 90 ? 10.881 -9.740 -4.404 1.00 91.94 90 VAL A CA 1
ATOM 686 C C . VAL A 1 90 ? 11.444 -10.964 -5.117 1.00 91.94 90 VAL A C 1
ATOM 688 O O . VAL A 1 90 ? 12.351 -10.835 -5.928 1.00 91.94 90 VAL A O 1
ATOM 691 N N . GLN A 1 91 ? 10.843 -12.134 -4.895 1.00 90.94 91 GLN A N 1
ATOM 692 C CA . GLN A 1 91 ? 11.288 -13.395 -5.499 1.00 90.94 91 GLN A CA 1
ATOM 693 C C . GLN A 1 91 ? 11.210 -13.370 -7.033 1.00 90.94 91 GLN A C 1
ATOM 695 O O . GLN A 1 91 ? 12.000 -14.017 -7.711 1.00 90.94 91 GLN A O 1
ATOM 700 N N . GLN A 1 92 ? 10.250 -12.630 -7.592 1.00 91.19 92 GLN A N 1
ATOM 701 C CA . GLN A 1 92 ? 10.113 -12.450 -9.041 1.00 91.19 92 GLN A CA 1
ATOM 702 C C . GLN A 1 92 ? 11.120 -11.443 -9.608 1.00 91.19 92 GLN A C 1
ATOM 704 O O . GLN A 1 92 ? 11.457 -11.516 -10.785 1.00 91.19 92 GLN A O 1
ATOM 709 N N . LEU A 1 93 ? 11.580 -10.503 -8.785 1.00 88.69 93 LEU A N 1
ATOM 710 C CA . LEU A 1 93 ? 12.511 -9.441 -9.151 1.00 88.69 93 LEU A CA 1
ATOM 711 C C . LEU A 1 93 ? 13.978 -9.852 -8.970 1.00 88.69 93 LEU A C 1
ATOM 713 O O . LEU A 1 93 ? 14.823 -9.392 -9.732 1.00 88.69 93 LEU A O 1
ATOM 717 N N . GLU A 1 94 ? 14.276 -10.750 -8.028 1.00 86.81 94 GLU A N 1
ATOM 718 C CA . GLU A 1 94 ? 15.615 -11.301 -7.765 1.00 86.81 94 GLU A CA 1
ATOM 719 C C . GLU A 1 94 ? 16.358 -11.786 -9.027 1.00 86.81 94 GLU A C 1
ATOM 721 O O . GLU A 1 94 ? 17.518 -11.406 -9.196 1.00 86.81 94 GLU A O 1
ATOM 726 N N . PRO A 1 95 ? 15.739 -12.541 -9.964 1.00 86.12 95 PRO A N 1
ATOM 727 C CA . PRO A 1 95 ? 16.412 -12.973 -11.192 1.00 86.12 95 PRO A CA 1
ATOM 728 C C . PRO A 1 95 ? 16.895 -11.818 -12.074 1.00 86.12 95 PRO A C 1
ATOM 730 O O . PRO A 1 95 ? 17.813 -12.001 -12.864 1.00 86.12 95 PRO A O 1
ATOM 733 N N . HIS A 1 96 ? 16.286 -10.639 -11.940 1.00 80.94 96 HIS A N 1
ATOM 734 C CA . HIS A 1 96 ? 16.592 -9.446 -12.725 1.00 80.94 96 HIS A CA 1
ATOM 735 C C . HIS A 1 96 ? 17.540 -8.478 -11.999 1.00 80.94 96 HIS A C 1
ATOM 737 O O . HIS A 1 96 ? 17.962 -7.491 -12.590 1.00 80.94 96 HIS A O 1
ATOM 743 N N . MET A 1 97 ? 17.895 -8.746 -10.734 1.00 69.12 97 MET A N 1
ATOM 744 C CA . MET A 1 97 ? 18.859 -7.943 -9.961 1.00 69.12 97 MET A CA 1
ATOM 745 C C . MET A 1 97 ? 20.316 -8.249 -10.329 1.00 69.12 97 MET A C 1
ATOM 747 O O . MET A 1 97 ? 21.200 -7.460 -10.017 1.00 69.12 97 MET A O 1
ATOM 751 N N . ALA A 1 98 ? 20.578 -9.404 -10.947 1.00 58.09 98 ALA A N 1
ATOM 752 C CA . ALA A 1 98 ? 21.927 -9.923 -11.175 1.00 58.09 98 ALA A CA 1
ATOM 753 C C . ALA A 1 98 ? 22.463 -9.708 -12.604 1.00 58.09 98 ALA A C 1
ATOM 755 O O . ALA A 1 98 ? 23.614 -10.056 -12.864 1.00 58.09 98 ALA A O 1
ATOM 756 N N . ASP A 1 99 ? 21.675 -9.121 -13.511 1.00 53.38 99 ASP A N 1
ATOM 757 C CA . ASP A 1 99 ? 22.077 -8.846 -14.902 1.00 53.38 99 ASP A CA 1
ATOM 758 C C . ASP A 1 99 ? 22.910 -7.552 -15.028 1.00 53.38 99 ASP A C 1
ATOM 760 O O . ASP A 1 99 ? 22.728 -6.741 -15.936 1.00 53.38 99 ASP A O 1
ATOM 764 N N . ASP A 1 100 ? 23.892 -7.389 -14.141 1.00 51.25 100 ASP A N 1
ATOM 765 C CA . ASP A 1 100 ? 25.059 -6.524 -14.349 1.00 51.25 100 ASP A CA 1
ATOM 766 C C . ASP A 1 100 ? 26.050 -7.252 -15.288 1.00 51.25 100 ASP A C 1
ATOM 768 O O . ASP A 1 100 ? 27.222 -7.449 -14.965 1.00 51.25 100 ASP A O 1
ATOM 772 N N . ASP A 1 101 ? 25.589 -7.731 -16.453 1.00 50.59 101 ASP A N 1
ATOM 773 C CA . ASP A 1 101 ? 26.508 -8.180 -17.503 1.00 50.59 101 ASP A CA 1
ATOM 774 C C . ASP A 1 101 ? 27.141 -6.926 -18.129 1.00 50.59 101 ASP A C 1
ATOM 776 O O . ASP A 1 101 ? 26.456 -6.200 -18.860 1.00 50.59 101 ASP A O 1
ATOM 780 N N . PRO A 1 102 ? 28.441 -6.649 -17.900 1.00 51.12 102 PRO A N 1
ATOM 781 C CA . PRO A 1 102 ? 29.105 -5.475 -18.462 1.00 51.12 102 PRO A CA 1
ATOM 782 C C . PRO A 1 102 ? 29.161 -5.495 -20.001 1.00 51.12 102 PRO A C 1
ATOM 784 O O . PRO A 1 102 ? 29.560 -4.499 -20.608 1.00 51.12 102 PRO A O 1
ATOM 787 N N . ALA A 1 103 ? 28.799 -6.613 -20.645 1.00 50.62 103 ALA A N 1
ATOM 788 C CA . ALA A 1 103 ? 28.662 -6.736 -22.092 1.00 50.62 103 ALA A CA 1
ATOM 789 C C . ALA A 1 103 ? 27.246 -6.420 -22.615 1.00 50.62 103 ALA A C 1
ATOM 791 O O . ALA A 1 103 ? 27.064 -6.336 -23.834 1.00 50.62 103 ALA A O 1
ATOM 792 N N . SER A 1 104 ? 26.249 -6.217 -21.744 1.00 48.72 104 SER A N 1
ATOM 793 C CA . SER A 1 104 ? 24.903 -5.844 -22.175 1.00 48.72 104 SER A CA 1
ATOM 794 C C . SER A 1 104 ? 24.879 -4.386 -22.665 1.00 48.72 104 SER A C 1
ATOM 796 O O . SER A 1 104 ? 25.333 -3.486 -21.947 1.00 48.72 104 SER A O 1
ATOM 798 N N . PRO A 1 105 ? 24.329 -4.089 -23.860 1.00 49.03 105 PRO A N 1
ATOM 799 C CA . PRO A 1 105 ? 24.253 -2.726 -24.395 1.00 49.03 105 PRO A CA 1
ATOM 800 C C . PRO A 1 105 ? 23.398 -1.766 -23.543 1.00 49.03 105 PRO A C 1
ATOM 802 O O . PRO A 1 105 ? 23.436 -0.561 -23.777 1.00 49.03 105 PRO A O 1
ATOM 805 N N . SER A 1 106 ? 22.674 -2.268 -22.536 1.00 48.44 106 SER A N 1
ATOM 806 C CA . SER A 1 106 ? 21.943 -1.484 -21.528 1.00 48.44 106 SER A CA 1
ATOM 807 C C . SER A 1 106 ? 22.826 -0.894 -20.413 1.00 48.44 106 SER A C 1
ATOM 809 O O . SER A 1 106 ? 22.328 -0.132 -19.593 1.00 48.44 106 SER A O 1
ATOM 811 N N . SER A 1 107 ? 24.132 -1.194 -20.393 1.00 44.06 107 SER A N 1
ATOM 812 C CA . SER A 1 107 ? 25.112 -0.655 -19.424 1.00 44.06 107 SER A CA 1
ATOM 813 C C . SER A 1 107 ? 25.497 0.808 -19.677 1.00 44.06 107 SER A C 1
ATOM 815 O O . SER A 1 107 ? 26.222 1.423 -18.888 1.00 44.06 107 SER A O 1
ATOM 817 N N . ALA A 1 108 ? 25.065 1.383 -20.802 1.00 46.94 108 ALA A N 1
ATOM 818 C CA . ALA A 1 108 ? 25.181 2.813 -21.012 1.00 46.94 108 ALA A CA 1
ATOM 819 C C . ALA A 1 108 ? 24.233 3.494 -20.021 1.00 46.94 108 ALA A C 1
ATOM 821 O O . ALA A 1 108 ? 23.018 3.399 -20.162 1.00 46.94 108 ALA A O 1
ATOM 822 N N . LYS A 1 109 ? 24.792 4.174 -19.013 1.00 46.53 109 LYS A N 1
ATOM 823 C CA . LYS A 1 109 ? 24.057 5.135 -18.183 1.0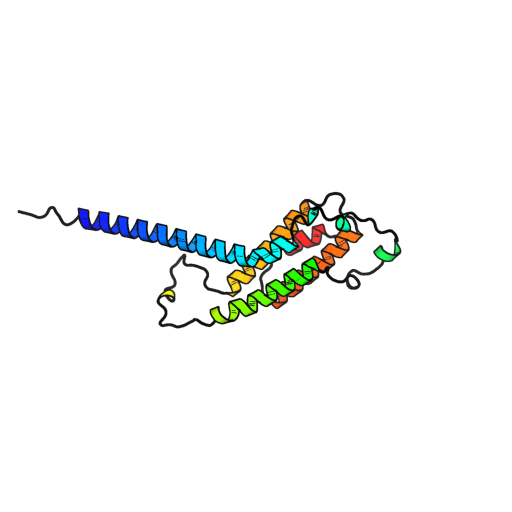0 46.53 109 LYS A CA 1
ATOM 824 C C . LYS A 1 109 ? 23.515 6.237 -19.095 1.00 46.53 109 LYS A C 1
ATOM 826 O O . LYS A 1 109 ? 24.144 7.278 -19.263 1.00 46.53 109 LYS A O 1
ATOM 831 N N . GLU A 1 110 ? 22.385 5.981 -19.741 1.00 44.94 110 GLU A N 1
ATOM 832 C CA . GLU A 1 110 ? 21.612 7.006 -20.413 1.00 44.94 110 GLU A CA 1
ATOM 833 C C . GLU A 1 110 ? 21.069 7.920 -19.314 1.00 44.94 110 GLU A C 1
ATOM 835 O O . GLU A 1 110 ? 20.265 7.507 -18.477 1.00 44.94 110 GLU A O 1
ATOM 840 N N . GLU A 1 111 ? 21.559 9.159 -19.268 1.00 41.50 111 GLU A N 1
ATOM 841 C CA . GLU A 1 111 ? 20.975 10.209 -18.437 1.00 41.50 111 GLU A CA 1
ATOM 842 C C . GLU A 1 111 ? 19.508 10.389 -18.862 1.00 41.50 111 GLU A C 1
ATOM 844 O O . GLU A 1 111 ? 19.210 10.980 -19.900 1.00 41.50 111 GLU A O 1
ATOM 849 N N . GLY A 1 112 ? 18.594 9.810 -18.077 1.00 46.34 112 GLY A N 1
ATOM 850 C CA . GLY A 1 112 ? 17.154 9.768 -18.354 1.00 46.34 112 GLY A CA 1
ATOM 851 C C . GLY A 1 112 ? 16.581 8.383 -18.689 1.00 46.34 112 GLY A C 1
ATOM 852 O O . GLY A 1 112 ? 15.401 8.308 -19.024 1.00 46.34 112 GLY A O 1
ATOM 853 N N . GLY A 1 113 ? 17.382 7.314 -18.606 1.00 41.47 113 GLY A N 1
ATOM 854 C CA . GLY A 1 113 ? 16.978 5.932 -18.873 1.00 41.47 113 GLY A CA 1
ATOM 855 C C . GLY A 1 113 ? 16.275 5.230 -17.702 1.00 41.47 113 GLY A C 1
ATOM 856 O O . GLY A 1 113 ? 16.580 5.474 -16.536 1.00 41.47 113 GLY A O 1
ATOM 857 N N . MET A 1 114 ? 15.335 4.357 -18.075 1.00 50.66 114 MET A N 1
ATOM 858 C CA . MET A 1 114 ? 14.546 3.405 -17.280 1.00 50.66 114 MET A CA 1
ATOM 859 C C . MET A 1 114 ? 15.237 2.947 -15.989 1.00 50.66 114 MET A C 1
ATOM 861 O O . MET A 1 114 ? 16.360 2.444 -16.020 1.00 50.66 114 MET A O 1
ATOM 865 N N . HIS A 1 115 ? 14.555 3.099 -14.849 1.00 55.16 115 HIS A N 1
ATOM 866 C CA . HIS A 1 115 ? 15.040 2.589 -13.565 1.00 55.16 115 HIS A CA 1
ATOM 867 C C . HIS A 1 115 ? 15.073 1.053 -13.623 1.00 55.16 115 HIS A C 1
ATOM 869 O O . HIS A 1 115 ? 14.075 0.384 -13.360 1.00 55.16 115 HIS A O 1
ATOM 875 N N . ASN A 1 116 ? 16.222 0.498 -14.007 1.00 55.09 116 ASN A N 1
ATOM 876 C CA . ASN A 1 116 ? 16.436 -0.944 -14.132 1.00 55.09 116 ASN A CA 1
ATOM 877 C C . ASN A 1 116 ? 16.769 -1.613 -12.788 1.00 55.09 116 ASN A C 1
ATOM 879 O O . ASN A 1 116 ? 17.143 -2.777 -12.756 1.00 55.09 116 ASN A O 1
ATOM 883 N N . GLU A 1 117 ? 16.643 -0.887 -11.676 1.00 71.06 117 GLU A N 1
ATOM 884 C CA . GLU A 1 117 ? 16.884 -1.427 -10.344 1.00 71.06 117 GLU A CA 1
ATOM 885 C C . GLU A 1 117 ? 15.614 -2.145 -9.865 1.00 71.06 117 GLU A C 1
ATOM 887 O O . GLU A 1 117 ? 14.571 -1.506 -9.703 1.00 71.06 117 GLU A O 1
ATOM 892 N N . PRO A 1 118 ? 15.632 -3.454 -9.588 1.00 75.25 118 PRO A N 1
ATOM 893 C CA . PRO A 1 118 ? 14.418 -4.133 -9.145 1.00 75.25 118 PRO A CA 1
ATOM 894 C C . PRO A 1 118 ? 13.897 -3.611 -7.790 1.00 75.25 118 PRO A C 1
ATOM 896 O O . PRO A 1 118 ? 12.692 -3.620 -7.544 1.00 75.25 118 PRO A O 1
ATOM 899 N N . LEU A 1 119 ? 14.774 -3.030 -6.961 1.00 81.44 119 LEU A N 1
ATOM 900 C CA . LEU A 1 119 ? 14.394 -2.317 -5.734 1.00 81.44 119 LEU A CA 1
ATOM 901 C C . LEU A 1 119 ? 13.527 -1.073 -6.003 1.00 81.44 119 LEU A C 1
ATOM 903 O O . LEU A 1 119 ? 12.575 -0.827 -5.264 1.00 81.44 119 LEU A O 1
ATOM 907 N N . TYR A 1 120 ? 13.751 -0.357 -7.113 1.00 87.19 120 TYR A N 1
ATOM 908 C CA . TYR A 1 120 ? 12.922 0.794 -7.497 1.00 87.19 120 TYR A CA 1
ATOM 909 C C . TYR A 1 120 ? 11.449 0.404 -7.681 1.00 87.19 120 TYR A C 1
ATOM 911 O O . TYR A 1 120 ? 10.540 1.162 -7.327 1.00 87.19 120 TYR A O 1
ATOM 919 N N . TRP A 1 121 ? 11.184 -0.791 -8.215 1.00 91.12 121 TRP A N 1
ATOM 920 C CA . TRP A 1 121 ? 9.818 -1.283 -8.387 1.00 91.12 121 TRP A CA 1
ATOM 921 C C . TRP A 1 121 ? 9.130 -1.539 -7.048 1.00 91.12 121 TRP A C 1
ATOM 923 O O . TRP A 1 121 ? 7.956 -1.188 -6.894 1.00 91.12 121 TRP A O 1
ATOM 933 N N . LEU A 1 122 ? 9.855 -2.089 -6.071 1.00 92.44 122 LEU A N 1
ATOM 934 C CA . LEU A 1 122 ? 9.340 -2.315 -4.720 1.00 92.44 122 LEU A CA 1
ATOM 935 C C . LEU A 1 122 ? 9.033 -0.992 -4.013 1.00 92.44 122 LEU A C 1
ATOM 937 O O . LEU A 1 122 ? 7.932 -0.845 -3.475 1.00 92.44 122 LEU A O 1
ATOM 941 N N . ASP A 1 123 ? 9.927 -0.006 -4.109 1.00 91.56 123 ASP A N 1
ATOM 942 C CA . ASP A 1 123 ? 9.696 1.345 -3.587 1.00 91.56 123 ASP A CA 1
ATOM 943 C C . ASP A 1 123 ? 8.440 1.972 -4.192 1.00 91.56 123 ASP A C 1
ATOM 945 O O . ASP A 1 123 ? 7.569 2.483 -3.479 1.00 91.56 123 ASP A O 1
ATOM 949 N N . LYS A 1 124 ? 8.303 1.897 -5.521 1.00 92.94 124 LYS A N 1
ATOM 950 C CA . LYS A 1 1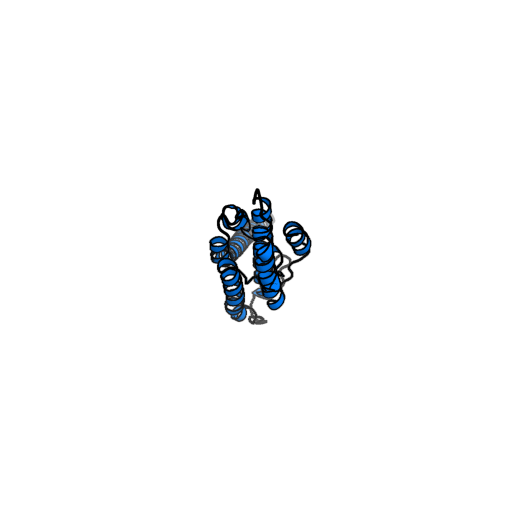24 ? 7.165 2.457 -6.258 1.00 92.94 124 LYS A CA 1
ATOM 951 C C . LYS A 1 124 ? 5.847 1.792 -5.859 1.00 92.94 124 LYS A C 1
ATOM 953 O O . LYS A 1 124 ? 4.843 2.484 -5.670 1.00 92.94 124 LYS A O 1
ATOM 958 N N . VAL A 1 125 ? 5.839 0.465 -5.715 1.00 95.38 125 VAL A N 1
ATOM 959 C CA . VAL A 1 125 ? 4.667 -0.305 -5.270 1.00 95.38 125 VAL A CA 1
ATOM 960 C C . VAL A 1 125 ? 4.298 0.069 -3.838 1.00 95.38 125 VAL A C 1
ATOM 962 O O . VAL A 1 125 ? 3.159 0.465 -3.598 1.00 95.38 125 VAL A O 1
ATOM 965 N N . ALA A 1 126 ? 5.240 0.021 -2.895 1.00 94.50 126 ALA A N 1
ATOM 966 C CA . ALA A 1 126 ? 4.972 0.327 -1.492 1.00 94.50 126 ALA A CA 1
ATOM 967 C C . ALA A 1 126 ? 4.445 1.754 -1.299 1.00 94.50 126 ALA A C 1
ATOM 969 O O . ALA A 1 126 ? 3.431 1.965 -0.631 1.00 94.50 126 ALA A O 1
ATOM 970 N N . ASN A 1 127 ? 5.072 2.733 -1.955 1.00 93.81 127 ASN A N 1
ATOM 971 C CA . ASN A 1 127 ? 4.624 4.119 -1.915 1.00 93.81 127 ASN A CA 1
ATOM 972 C C . ASN A 1 127 ? 3.203 4.271 -2.461 1.00 93.81 127 ASN A C 1
ATOM 974 O O . ASN A 1 127 ? 2.395 5.002 -1.884 1.00 93.81 127 ASN A O 1
ATOM 978 N N . LYS A 1 128 ? 2.860 3.545 -3.531 1.00 95.69 128 LYS A N 1
ATOM 979 C CA . LYS A 1 128 ? 1.504 3.560 -4.079 1.00 95.69 128 LYS A CA 1
ATOM 980 C C . LYS A 1 128 ? 0.487 2.889 -3.161 1.00 95.69 128 LYS A C 1
ATOM 982 O O . LYS A 1 128 ? -0.649 3.364 -3.098 1.00 95.69 128 LYS A O 1
ATOM 987 N N . VAL A 1 129 ? 0.862 1.824 -2.450 1.00 96.06 129 VAL A N 1
ATOM 988 C CA . VAL A 1 129 ? 0.019 1.205 -1.413 1.00 96.06 129 VAL A CA 1
ATOM 989 C C . VAL A 1 129 ? -0.310 2.231 -0.333 1.00 96.06 129 VAL A C 1
ATOM 991 O O . VAL A 1 129 ? -1.486 2.439 -0.040 1.00 96.06 129 VAL A O 1
ATOM 994 N N . LEU A 1 130 ? 0.701 2.923 0.199 1.00 94.94 130 LEU A N 1
ATOM 995 C CA . LEU A 1 130 ? 0.518 3.949 1.230 1.00 94.94 130 LEU A CA 1
ATOM 996 C C . LEU A 1 130 ? -0.343 5.120 0.742 1.00 94.94 130 LEU A C 1
ATOM 998 O O . LEU A 1 130 ? -1.231 5.564 1.469 1.00 94.94 130 LEU A O 1
ATOM 1002 N N . ASP A 1 131 ? -0.142 5.582 -0.495 1.00 94.31 131 ASP A N 1
ATOM 1003 C CA . ASP A 1 131 ? -0.975 6.633 -1.096 1.00 94.31 131 ASP A CA 1
ATOM 1004 C C . ASP A 1 131 ? -2.434 6.195 -1.224 1.00 94.31 131 ASP A C 1
ATOM 1006 O O . ASP A 1 131 ? -3.350 6.958 -0.920 1.00 94.31 131 ASP A O 1
ATOM 1010 N N . THR A 1 132 ? -2.655 4.956 -1.666 1.00 95.06 132 THR A N 1
ATOM 1011 C CA . THR A 1 132 ? -3.999 4.404 -1.864 1.00 95.06 132 THR A CA 1
ATOM 1012 C C . THR A 1 132 ? -4.716 4.234 -0.528 1.00 95.06 132 THR A C 1
ATOM 1014 O O . THR A 1 132 ? -5.860 4.661 -0.398 1.00 95.06 132 THR A O 1
ATOM 1017 N N . LEU A 1 133 ? -4.028 3.699 0.486 1.00 94.62 133 LEU A N 1
ATOM 1018 C CA . LEU A 1 133 ? -4.555 3.579 1.846 1.00 94.62 133 LEU A CA 1
ATOM 1019 C C . LEU A 1 133 ? -4.891 4.941 2.443 1.00 94.62 133 LEU A C 1
ATOM 1021 O O . LEU A 1 133 ? -5.995 5.122 2.945 1.00 94.62 133 LEU A O 1
ATOM 1025 N N . THR A 1 134 ? -3.975 5.905 2.346 1.00 94.62 134 THR A N 1
ATOM 1026 C CA . THR A 1 134 ? -4.201 7.267 2.849 1.00 94.62 134 THR A CA 1
ATOM 1027 C C . THR A 1 134 ? -5.442 7.876 2.199 1.00 94.62 134 THR A C 1
ATOM 1029 O O . THR A 1 134 ? -6.333 8.353 2.897 1.00 94.62 134 THR A O 1
ATOM 1032 N N . ALA A 1 135 ? -5.544 7.794 0.869 1.00 94.12 135 ALA A N 1
ATOM 1033 C CA . ALA A 1 135 ? -6.669 8.344 0.122 1.00 94.12 135 ALA A CA 1
ATOM 1034 C C . ALA A 1 135 ? -8.003 7.636 0.409 1.00 94.12 135 ALA A C 1
ATOM 1036 O O . ALA A 1 135 ? -9.051 8.268 0.306 1.00 94.12 135 ALA A O 1
ATOM 1037 N N . ASP A 1 136 ? -8.005 6.338 0.722 1.00 94.25 136 ASP A N 1
ATOM 1038 C CA . ASP A 1 136 ? -9.230 5.635 1.111 1.00 94.25 136 ASP A CA 1
ATOM 1039 C C . ASP A 1 136 ? -9.616 5.911 2.564 1.00 94.25 136 ASP A C 1
ATOM 1041 O O . ASP A 1 136 ? -10.792 6.137 2.832 1.00 94.25 136 ASP A O 1
ATOM 1045 N N . ILE A 1 137 ? -8.661 5.983 3.491 1.00 94.44 137 ILE A N 1
ATOM 1046 C CA . ILE A 1 137 ? -8.946 6.337 4.887 1.00 94.44 137 ILE A CA 1
ATOM 1047 C C . ILE A 1 137 ? -9.537 7.750 4.980 1.00 94.44 137 ILE A C 1
ATOM 1049 O O . ILE A 1 137 ? -10.491 7.957 5.725 1.00 94.44 137 ILE A O 1
ATOM 1053 N N . GLU A 1 138 ? -9.047 8.703 4.177 1.00 94.19 138 GLU A N 1
ATOM 1054 C CA . GLU A 1 138 ? -9.610 10.063 4.082 1.00 94.19 138 GLU A CA 1
ATOM 1055 C C . GLU A 1 138 ? -11.095 10.082 3.668 1.00 94.19 138 GLU A C 1
ATOM 1057 O O . GLU A 1 138 ? -11.788 11.058 3.944 1.00 94.19 138 GLU A O 1
ATOM 1062 N N . LYS A 1 139 ? -11.602 9.019 3.028 1.00 95.44 139 LYS A N 1
ATOM 1063 C CA . LYS A 1 139 ? -13.002 8.894 2.581 1.00 95.44 139 LYS A CA 1
ATOM 1064 C C . LYS A 1 139 ? -13.895 8.131 3.561 1.00 95.44 139 LYS A C 1
ATOM 1066 O O . LYS A 1 139 ? -15.078 7.947 3.277 1.00 95.44 139 LYS A O 1
ATOM 1071 N N . ILE A 1 140 ? -13.356 7.610 4.664 1.00 94.56 140 ILE A N 1
ATOM 1072 C CA . ILE A 1 140 ? -14.161 6.895 5.658 1.00 94.56 140 ILE A CA 1
ATOM 1073 C C . ILE A 1 140 ? -14.880 7.924 6.532 1.00 94.56 140 ILE A C 1
ATOM 1075 O O . ILE A 1 140 ? -14.297 8.480 7.460 1.00 94.56 140 ILE A O 1
ATOM 1079 N N . ASP A 1 141 ? -16.168 8.142 6.274 1.00 89.62 141 ASP A N 1
ATOM 1080 C CA . ASP A 1 141 ? -17.016 8.883 7.215 1.00 89.62 141 ASP A CA 1
ATOM 1081 C C . ASP A 1 141 ? -17.346 8.020 8.439 1.00 89.62 141 ASP A C 1
ATOM 1083 O O . ASP A 1 141 ? -17.489 6.799 8.332 1.00 89.62 141 ASP A O 1
ATOM 1087 N N . ASP A 1 142 ? -17.530 8.662 9.594 1.00 88.62 142 ASP A N 1
ATOM 1088 C CA . ASP A 1 142 ? -17.880 8.007 10.861 1.00 88.62 142 ASP A CA 1
ATOM 1089 C C . ASP A 1 142 ? -16.927 6.857 11.245 1.00 88.62 142 ASP A C 1
ATOM 1091 O O . ASP A 1 142 ? -17.353 5.784 11.682 1.00 88.62 142 ASP A O 1
ATOM 1095 N N . PHE A 1 143 ? -15.620 7.081 11.075 1.00 91.94 143 PHE A N 1
ATOM 1096 C CA . PHE A 1 143 ? -14.583 6.107 11.408 1.00 91.94 143 PHE A CA 1
ATOM 1097 C C . PHE A 1 143 ? -14.587 5.798 12.915 1.00 91.94 143 PHE A C 1
ATOM 1099 O O . PHE A 1 143 ? -14.235 6.647 13.737 1.00 91.94 143 PHE A O 1
ATOM 1106 N N . SER A 1 144 ? -15.010 4.587 13.283 1.00 91.56 144 SER A N 1
ATOM 1107 C CA . SER A 1 144 ? -15.164 4.188 14.681 1.00 91.56 144 SER A CA 1
ATOM 1108 C C . SER A 1 144 ? -13.816 3.934 15.358 1.00 91.56 144 SER A C 1
ATOM 1110 O O . SER A 1 144 ? -12.840 3.562 14.708 1.00 91.56 144 SER A O 1
ATOM 1112 N N . ASP A 1 145 ? -13.765 4.040 16.689 1.00 89.62 145 ASP A N 1
ATOM 1113 C CA . ASP A 1 145 ? -12.547 3.741 17.457 1.00 89.62 145 ASP A CA 1
ATOM 1114 C C . ASP A 1 145 ? -12.063 2.296 17.248 1.00 89.62 145 ASP A C 1
ATOM 1116 O O . ASP A 1 145 ? -10.862 2.035 17.177 1.00 89.62 145 ASP A O 1
ATOM 1120 N N . LYS A 1 146 ? -12.999 1.342 17.115 1.00 88.38 146 LYS A N 1
ATOM 1121 C CA . LYS A 1 146 ? -12.693 -0.059 16.782 1.00 88.38 146 LYS A CA 1
ATOM 1122 C C . LYS A 1 146 ? -12.050 -0.147 15.396 1.00 88.38 146 LYS A C 1
ATOM 1124 O O . LYS A 1 146 ? -11.011 -0.787 15.246 1.00 88.38 146 LYS A O 1
ATOM 1129 N N . GLY A 1 147 ? -12.643 0.527 14.410 1.00 91.75 147 GLY A N 1
ATOM 1130 C CA . GLY A 1 147 ? -12.138 0.586 13.044 1.00 91.75 147 GLY A CA 1
ATOM 1131 C C . GLY A 1 147 ? -10.740 1.195 12.969 1.00 91.75 147 GLY A C 1
ATOM 1132 O O . GLY A 1 147 ? -9.859 0.608 12.345 1.00 91.75 147 GLY A O 1
ATOM 1133 N N . LYS A 1 148 ? -10.508 2.329 13.641 1.00 91.94 148 LYS A N 1
ATOM 1134 C CA . LYS A 1 148 ? -9.200 2.998 13.692 1.00 91.94 148 LYS A CA 1
ATOM 1135 C C . LYS A 1 148 ? -8.115 2.094 14.261 1.00 91.94 148 LYS A C 1
ATOM 1137 O O . LYS A 1 148 ? -7.025 2.019 13.704 1.00 91.94 148 LYS A O 1
ATOM 1142 N N . ARG A 1 149 ? -8.420 1.351 15.329 1.00 90.56 149 ARG A N 1
ATOM 1143 C CA . ARG A 1 149 ? -7.482 0.384 15.922 1.00 90.56 149 ARG A CA 1
ATOM 1144 C C . ARG A 1 149 ? -7.154 -0.764 14.986 1.00 90.56 149 ARG A C 1
ATOM 1146 O O . ARG A 1 149 ? -5.982 -1.109 14.871 1.00 90.56 149 ARG A O 1
ATOM 1153 N N . GLN A 1 150 ? -8.161 -1.333 14.323 1.00 92.69 150 GLN A N 1
ATOM 1154 C CA . GLN A 1 150 ? -7.933 -2.388 13.338 1.00 92.69 150 GLN A CA 1
ATOM 1155 C C . GLN A 1 150 ? -7.079 -1.868 12.180 1.00 92.69 150 GLN A C 1
ATOM 1157 O O . GLN A 1 150 ? -6.063 -2.470 11.856 1.00 92.69 150 GLN A O 1
ATOM 1162 N N . MET A 1 151 ? -7.416 -0.701 11.629 1.00 94.50 151 MET A N 1
ATOM 1163 C CA . MET A 1 151 ? -6.636 -0.072 10.565 1.00 94.50 151 MET A CA 1
ATOM 1164 C C . MET A 1 151 ? -5.208 0.263 11.015 1.00 94.50 151 MET A C 1
ATOM 1166 O O . MET A 1 151 ? -4.270 0.115 10.243 1.00 94.50 151 MET A O 1
ATOM 1170 N N . SER A 1 152 ? -5.011 0.675 12.269 1.00 93.50 152 SER A N 1
ATOM 1171 C CA . SER A 1 152 ? -3.680 0.927 12.827 1.00 93.50 152 SER A CA 1
ATOM 1172 C C . SER A 1 152 ? -2.847 -0.354 12.917 1.00 93.50 152 SER A C 1
ATOM 1174 O O . SER A 1 152 ? -1.667 -0.337 12.561 1.00 93.50 152 SER A O 1
ATOM 1176 N N . ALA A 1 153 ? -3.451 -1.479 13.317 1.00 93.12 153 ALA A N 1
ATOM 1177 C CA . ALA A 1 153 ? -2.797 -2.787 13.288 1.00 93.12 153 ALA A CA 1
ATOM 1178 C C . ALA A 1 153 ? -2.458 -3.214 11.848 1.00 93.12 153 ALA A C 1
ATOM 1180 O O . ALA A 1 153 ? -1.332 -3.643 11.585 1.00 93.12 153 ALA A O 1
ATOM 1181 N N . ASP A 1 154 ? -3.389 -3.017 10.913 1.00 95.62 154 ASP A N 1
ATOM 1182 C CA . ASP A 1 154 ? -3.222 -3.363 9.500 1.00 95.62 154 ASP A CA 1
ATOM 1183 C C . ASP A 1 154 ? -2.095 -2.537 8.844 1.00 95.62 154 ASP A C 1
ATOM 1185 O O . ASP A 1 154 ? -1.194 -3.088 8.207 1.00 95.62 154 ASP A O 1
ATOM 1189 N N . VAL A 1 155 ? -2.079 -1.218 9.062 1.00 95.12 155 VAL A N 1
ATOM 1190 C CA . VAL A 1 155 ? -1.014 -0.316 8.591 1.00 95.12 155 VAL A CA 1
ATOM 1191 C C . VAL A 1 155 ? 0.324 -0.666 9.238 1.00 95.12 155 VAL A C 1
ATOM 1193 O O . VAL A 1 155 ? 1.328 -0.763 8.537 1.00 95.12 155 VAL A O 1
ATOM 1196 N N . SER A 1 156 ? 0.358 -0.916 10.549 1.00 93.81 156 SER A N 1
ATOM 1197 C CA . SER A 1 156 ? 1.594 -1.293 11.251 1.00 93.81 156 SER A CA 1
ATOM 1198 C C . SER A 1 156 ? 2.192 -2.589 10.701 1.00 93.81 156 SER A C 1
ATOM 1200 O O . SER A 1 156 ? 3.411 -2.696 10.557 1.00 93.81 156 SER A O 1
ATOM 1202 N N . TYR A 1 157 ? 1.349 -3.564 10.352 1.00 95.62 157 TYR A N 1
ATOM 1203 C CA . TYR A 1 157 ? 1.791 -4.786 9.690 1.00 95.62 157 TYR A CA 1
ATOM 1204 C C . TYR A 1 157 ? 2.446 -4.489 8.334 1.00 95.62 157 TYR A C 1
ATOM 1206 O O . TYR A 1 157 ? 3.567 -4.941 8.100 1.00 95.62 157 TYR A O 1
ATOM 1214 N N . LEU A 1 158 ? 1.813 -3.685 7.469 1.00 96.00 158 LEU A N 1
ATOM 1215 C CA . LEU A 1 158 ? 2.406 -3.325 6.174 1.00 96.00 158 LEU A CA 1
ATOM 1216 C C . LEU A 1 158 ? 3.721 -2.573 6.315 1.00 96.00 158 LEU A C 1
ATOM 1218 O O . LEU A 1 158 ? 4.653 -2.862 5.574 1.00 96.00 158 LEU A O 1
ATOM 1222 N N . LEU A 1 159 ? 3.823 -1.644 7.264 1.00 94.94 159 LEU A N 1
ATOM 1223 C CA . LEU A 1 159 ? 5.067 -0.917 7.511 1.00 94.94 159 LEU A CA 1
ATOM 1224 C C . LEU A 1 159 ? 6.193 -1.860 7.939 1.00 94.94 159 LEU A C 1
ATOM 1226 O O . LEU A 1 159 ? 7.329 -1.686 7.510 1.00 94.94 159 LEU A O 1
ATOM 1230 N N . ASN A 1 160 ? 5.886 -2.890 8.730 1.00 95.19 160 ASN A N 1
ATOM 1231 C CA . ASN A 1 160 ? 6.864 -3.917 9.079 1.00 95.19 160 ASN A CA 1
ATOM 1232 C C . ASN A 1 160 ? 7.287 -4.747 7.862 1.00 95.19 160 ASN A C 1
ATOM 1234 O O . ASN A 1 160 ? 8.473 -5.041 7.729 1.00 95.19 160 ASN A O 1
ATOM 1238 N N . VAL A 1 161 ? 6.352 -5.093 6.967 1.00 96.00 161 VAL A N 1
ATOM 1239 C CA . VAL A 1 161 ? 6.680 -5.764 5.698 1.00 96.00 161 VAL A CA 1
ATOM 1240 C C . VAL A 1 161 ? 7.573 -4.866 4.844 1.00 96.00 161 VAL A C 1
ATOM 1242 O O . VAL A 1 161 ? 8.658 -5.285 4.470 1.00 96.00 161 VAL A O 1
ATOM 1245 N N . MET A 1 162 ? 7.177 -3.617 4.594 1.00 94.50 162 MET A N 1
ATOM 1246 C CA . MET A 1 162 ? 7.949 -2.652 3.798 1.00 94.50 162 MET A CA 1
ATOM 1247 C C . MET A 1 162 ? 9.349 -2.424 4.375 1.00 94.50 162 MET A C 1
ATOM 1249 O O . MET A 1 162 ? 10.326 -2.430 3.636 1.00 94.50 162 MET A O 1
ATOM 1253 N N . LYS A 1 163 ? 9.466 -2.327 5.703 1.00 92.81 163 LYS A N 1
ATOM 1254 C CA . LYS A 1 163 ? 10.757 -2.242 6.392 1.00 92.81 163 LYS A CA 1
ATOM 1255 C C . LYS A 1 163 ? 11.610 -3.497 6.195 1.00 92.81 163 LYS A C 1
ATOM 1257 O O . LYS A 1 163 ? 12.818 -3.383 6.038 1.00 92.81 163 LYS A O 1
ATOM 1262 N N . ALA A 1 164 ? 11.011 -4.687 6.226 1.00 93.25 164 ALA A N 1
ATOM 1263 C CA . ALA A 1 164 ? 11.728 -5.935 5.962 1.00 93.25 164 ALA A CA 1
ATOM 1264 C C . ALA A 1 164 ? 12.200 -6.046 4.502 1.00 93.25 164 ALA A C 1
ATOM 1266 O O . ALA A 1 164 ? 13.162 -6.759 4.233 1.00 93.25 164 ALA A O 1
ATOM 1267 N N . LEU A 1 165 ? 11.538 -5.333 3.588 1.00 90.56 165 LEU A N 1
ATOM 1268 C CA . LEU A 1 165 ? 11.915 -5.211 2.180 1.00 90.56 165 LEU A CA 1
ATOM 1269 C C . LEU A 1 165 ? 12.920 -4.081 1.904 1.00 90.56 165 LEU A C 1
ATOM 1271 O O . LEU A 1 165 ? 13.252 -3.866 0.745 1.00 90.56 165 LEU A O 1
ATOM 1275 N N . ASP A 1 166 ? 13.378 -3.373 2.942 1.00 89.56 166 ASP A N 1
ATOM 1276 C CA . ASP A 1 166 ? 14.270 -2.207 2.845 1.00 89.56 166 ASP A CA 1
ATOM 1277 C C . ASP A 1 166 ? 13.718 -1.070 1.962 1.00 89.56 166 ASP A C 1
ATOM 1279 O O . ASP A 1 166 ? 14.455 -0.349 1.298 1.00 89.56 166 ASP A O 1
ATOM 1283 N N . VAL A 1 167 ? 12.390 -0.914 1.955 1.00 88.69 167 VAL A N 1
ATOM 1284 C CA . VAL A 1 167 ? 11.693 0.096 1.153 1.00 88.69 167 VAL A CA 1
ATOM 1285 C C . VAL A 1 167 ? 11.558 1.409 1.917 1.00 88.69 167 VAL A C 1
ATOM 1287 O O . VAL A 1 167 ? 11.091 1.430 3.063 1.00 88.69 167 VAL A O 1
ATOM 1290 N N . ASP A 1 168 ? 11.874 2.525 1.258 1.00 85.19 168 ASP A N 1
ATOM 1291 C CA . ASP A 1 168 ? 11.652 3.855 1.824 1.00 85.19 168 ASP A CA 1
ATOM 1292 C C . ASP A 1 168 ? 10.174 4.271 1.716 1.00 85.19 168 ASP A C 1
ATOM 1294 O O . ASP A 1 168 ? 9.631 4.581 0.650 1.00 85.19 168 ASP A O 1
ATOM 1298 N N . THR A 1 169 ? 9.505 4.297 2.868 1.00 80.06 169 THR A N 1
ATOM 1299 C CA . THR A 1 169 ? 8.104 4.721 3.002 1.00 80.06 169 THR A CA 1
ATOM 1300 C C . THR A 1 169 ? 7.918 6.243 3.114 1.00 80.06 169 THR A C 1
ATOM 1302 O O . THR A 1 169 ? 6.779 6.725 3.146 1.00 80.06 169 THR A O 1
ATOM 1305 N N . GLY A 1 170 ? 9.015 7.008 3.174 1.00 76.75 170 GLY A N 1
ATOM 1306 C CA . GLY A 1 170 ? 9.042 8.470 3.176 1.00 76.75 170 GLY A CA 1
ATOM 1307 C C . GLY A 1 170 ? 8.242 9.146 4.301 1.00 76.75 170 GLY A C 1
ATOM 1308 O O . GLY A 1 170 ? 7.854 8.546 5.304 1.00 76.75 170 GLY A O 1
ATOM 1309 N N . GLU A 1 171 ? 7.935 10.434 4.116 1.00 79.19 171 GLU A N 1
ATOM 1310 C CA . GLU A 1 171 ? 7.222 11.278 5.097 1.00 79.19 171 GLU A CA 1
ATOM 1311 C C . GLU A 1 171 ? 5.704 11.010 5.190 1.00 79.19 171 GLU A C 1
ATOM 1313 O O . GLU A 1 171 ? 4.973 11.712 5.893 1.00 79.19 171 GLU A O 1
ATOM 1318 N N . LYS A 1 172 ? 5.189 10.001 4.479 1.00 78.56 172 LYS A N 1
ATOM 1319 C CA . LYS A 1 172 ? 3.747 9.708 4.402 1.00 78.56 172 LYS A CA 1
ATOM 1320 C C . LYS A 1 172 ? 3.230 9.001 5.653 1.00 78.56 172 LYS A C 1
ATOM 1322 O O . LYS A 1 172 ? 2.081 9.198 6.052 1.00 78.56 172 LYS A O 1
ATOM 1327 N N . VAL A 1 173 ? 4.091 8.211 6.293 1.00 86.69 173 VAL A N 1
ATOM 1328 C CA . VAL A 1 173 ? 3.743 7.379 7.451 1.00 86.69 173 VAL A CA 1
ATOM 1329 C C . VAL A 1 173 ? 3.234 8.202 8.643 1.00 86.69 173 VAL A C 1
ATOM 1331 O O . VAL A 1 173 ? 2.169 7.865 9.161 1.00 86.69 173 VAL A O 1
ATOM 1334 N N . PRO A 1 174 ? 3.885 9.309 9.062 1.00 88.00 174 PRO A N 1
ATOM 1335 C CA . PRO A 1 174 ? 3.377 10.131 10.161 1.00 88.00 174 PRO A CA 1
ATOM 1336 C C . PRO A 1 174 ? 1.970 10.689 9.917 1.00 88.00 174 PRO A C 1
ATOM 1338 O O . PRO A 1 174 ? 1.144 10.681 10.828 1.00 88.00 174 PRO A O 1
ATOM 1341 N N . LYS A 1 175 ? 1.672 11.148 8.690 1.00 88.25 175 LYS A N 1
ATOM 1342 C CA . LYS A 1 175 ? 0.332 11.646 8.336 1.00 88.25 175 LYS A CA 1
ATOM 1343 C C . LYS A 1 175 ? -0.704 10.532 8.476 1.00 88.25 175 LYS A C 1
ATOM 1345 O O . LYS A 1 175 ? -1.731 10.747 9.114 1.00 88.25 175 LYS A O 1
ATOM 1350 N N . LEU A 1 176 ? -0.417 9.364 7.902 1.00 89.19 176 LEU A N 1
ATOM 1351 C CA . LEU A 1 176 ? -1.293 8.196 7.942 1.00 89.19 176 LEU A CA 1
ATOM 1352 C C . LEU A 1 176 ? -1.574 7.751 9.383 1.00 89.19 176 LEU A C 1
ATOM 1354 O O . LEU A 1 176 ? -2.730 7.585 9.755 1.00 89.19 176 LEU A O 1
ATOM 1358 N N . MET A 1 177 ? -0.537 7.624 10.214 1.00 88.19 177 MET A N 1
ATOM 1359 C CA . MET A 1 177 ? -0.691 7.199 11.609 1.00 88.19 177 MET A CA 1
ATOM 1360 C C . MET A 1 177 ? -1.506 8.201 12.430 1.00 88.19 177 MET A C 1
ATOM 1362 O O . MET A 1 177 ? -2.390 7.791 13.174 1.00 88.19 177 MET A O 1
ATOM 1366 N N . LYS A 1 178 ? -1.303 9.507 12.221 1.00 89.00 178 LYS A N 1
ATOM 1367 C CA . LYS A 1 178 ? -2.079 10.561 12.892 1.00 89.00 178 LYS A CA 1
ATOM 1368 C C . LYS A 1 178 ? -3.583 10.489 12.599 1.00 89.00 178 LYS A C 1
ATOM 1370 O O . LYS A 1 178 ? -4.386 10.915 13.419 1.00 89.00 178 LYS A O 1
ATOM 1375 N N . MET A 1 179 ? -3.990 9.976 11.436 1.00 88.81 179 MET A N 1
ATOM 1376 C CA . MET A 1 179 ? -5.412 9.797 11.106 1.00 88.81 179 MET A CA 1
ATOM 1377 C C . MET A 1 179 ? -6.072 8.647 11.884 1.00 88.81 179 MET A C 1
ATOM 1379 O O . MET A 1 179 ? -7.301 8.576 11.944 1.00 88.81 179 MET A O 1
ATOM 1383 N N . LEU A 1 180 ? -5.263 7.741 12.440 1.00 88.25 180 LEU A N 1
ATOM 1384 C CA . LEU A 1 180 ? -5.693 6.528 13.138 1.00 88.25 180 LEU A CA 1
ATOM 1385 C C . LEU A 1 180 ? -5.618 6.656 14.668 1.00 88.25 180 LEU A C 1
ATOM 1387 O O . LEU A 1 180 ? -6.021 5.727 15.370 1.00 88.25 180 LEU A O 1
ATOM 1391 N N . GLU A 1 181 ? -5.134 7.797 15.165 1.00 81.12 181 GLU A N 1
ATOM 1392 C CA . GLU A 1 181 ? -5.238 8.237 16.565 1.00 81.12 181 GLU A CA 1
ATOM 1393 C C . GLU A 1 181 ? -6.652 8.769 16.884 1.00 81.12 181 GLU A C 1
ATOM 1395 O O . GLU A 1 181 ? -7.087 8.593 18.042 1.00 81.12 181 GLU A O 1
#

=== Feature glossary ===
Key to the feature types in this record:

— What the protein is —

Primary structure: the covalent order of the twenty standard amino acids along the backbone. Two proteins with the same sequence will (almost always) fold to the same structure; two with 30% identity often share a fold but not the details.

Database cross-references. InterPro integrates a dozen domain/family signature databases into unified entries with residue-range hits. GO terms attach function/process/location labels with evidence codes. CATH codes position the fold in a four-level structural taxonomy. Organism is the NCBI-taxonomy species name.

— Where its atoms are —

The mmCIF block holds the 3D Cartesian coordinates of each backbone atom (N, Cα, C, O) in ångströms. mmCIF is the PDB's canonical archive format — a tagged-loop text representation of the atomic model.

Six rendered views show the 3D structure from the faces of a cube — i.e. along ±x, ±y, ±z. Rendering representation is drawn randomly per protein from cartoon (secondary-structure ribbons), sticks (backbone bonds), or molecular surface; coloring is either N→C rainbow (blue at the N-terminus through red at the C-terminus) or one color per chain.

— Local backbone conformation —

DSSP 8-st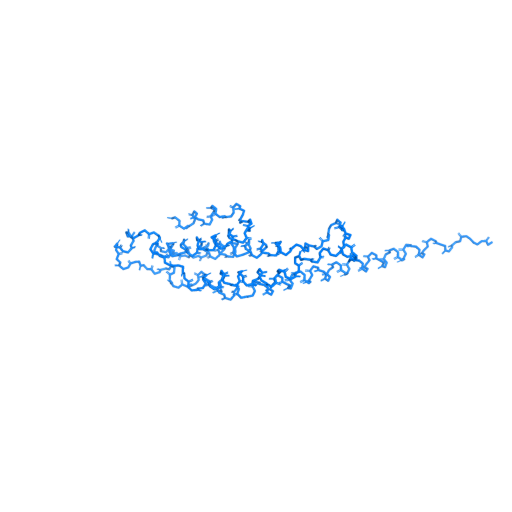ate secondary structure assigns each residue one of H (α-helix), G (3₁₀-helix), I (π-helix), E (extended β-strand), B (isolated β-bridge), T (hydrogen-bonded turn), S (bend), or '-' (coil). The assignment is computed from backbone hydrogen-bond geometry via the Kabsch–Sander algorithm.

P-SEA three-state annotation labels each residue as helix, strand, or coil based purely on the geometry of the Cα trace. It serves as a fallback when the full backbone (and thus DSSP) is unavailable.

The φ/ψ torsion pair specifies the backbone conformation at each residue. φ rotates about the N–Cα bond, ψ about the Cα–C bond. Steric clashes forbid most of the (φ, ψ) plane — the allowed regions (α-helix basin, β-sheet basin, left-handed helix) are the Ramachandran-allowed regions.

— Global shape and packing —

The geometric summary reports three shape descriptors. Rg (radius of gyration) measures how spread out the Cα atoms are about their centre of mass; compact globular proteins have small Rg, elongated or unfolded ones large. Cα contacts (<8 Å, |i−j|>4) count long-range residue pairs in spatial proximity — high for tightly packed folds, near zero for rods or random coil. The bounding-box extents give the protein's footprint along x, y, z in Å.

Accessible surface area quantifies burial. A residue with SASA near zero is packed into the hydrophobic core; one with SASA >100 Å² sits on the surface. Computed here via the Shrake–Rupley numerical algorithm with a 1.4 Å probe.

Plot images: a contact map (which residues are close in 3D, as an N×N binary image), a Ramachandran scatter (backbone torsion angles, revealing secondary-structure composition at a glance), and — for AlphaFold structures — a PAE heatmap (pairwise prediction confidence).

— Structural neighborhood —

The Foldseek 3Di string encodes local tertiary geometry as a 20-letter alphabet — one character per residue — derived from the relative positions of nearby Cα atoms. Unlike the amino-acid sequence, 3Di is a direct function of the 3D structure, so two proteins with the same fold have similar 3Di strings even at low sequence identity.

Nearest PDB neighbors are the top structural matches found by Foldseek when searching this structure against the entire Protein Data Bank. Each hit reports a TM-score (0 to 1; >0.5 almost always implies the same fold) and an E-value. These are *structural* homologs — they may share no detectable sequence similarity.

— Confidence and disorder —

For AlphaFold models, the B-factor field carries pLDDT — the model's own estimate of local accuracy on a 0–100 scale. Regions with pLDDT<50 should be treated as essentially unmodeled; they often correspond to intrinsically disordered segments.

B-factor (Debye–Waller factor) reflects atomic displacement in the crystal lattice. It is an experimental observable (units Å²), not a prediction; low values mean the atom is pinned down, high values mean it moves or is heterogeneous across the crystal.

Predicted aligned error is AlphaFold's pairwise confidence. Unlike pLDDT (per-residue), PAE is per-residue-pair and captures whether two parts of the structure are correctly placed relative to each other. Units are ångströms of expected positional error.